Protein AF-A0A4U5MX97-F1 (afdb_monomer_lite)

Structure (mmCIF, N/CA/C/O backbone):
data_AF-A0A4U5MX97-F1
#
_entry.id   AF-A0A4U5MX97-F1
#
loop_
_atom_site.group_PDB
_atom_site.id
_atom_site.type_symbol
_atom_site.label_atom_id
_atom_site.label_alt_id
_atom_site.label_comp_id
_atom_site.label_asym_id
_atom_site.label_entity_id
_atom_site.label_seq_id
_atom_site.pdbx_PDB_ins_code
_atom_site.Cartn_x
_atom_site.Cartn_y
_atom_site.Cartn_z
_atom_site.occupancy
_atom_site.B_iso_or_equiv
_atom_site.auth_seq_id
_atom_site.auth_comp_id
_atom_site.auth_asym_id
_atom_site.auth_atom_id
_atom_site.pdbx_PDB_model_num
ATOM 1 N N . MET A 1 1 ? 6.439 -16.375 -9.112 1.00 51.19 1 MET A N 1
ATOM 2 C CA . MET A 1 1 ? 5.891 -16.907 -7.841 1.00 51.19 1 MET A CA 1
ATOM 3 C C . MET A 1 1 ? 4.820 -15.987 -7.253 1.00 51.19 1 MET A C 1
ATOM 5 O O . MET A 1 1 ? 3.692 -16.436 -7.124 1.00 51.19 1 MET A O 1
ATOM 9 N N . PHE A 1 2 ? 5.124 -14.702 -7.018 1.00 63.31 2 PHE A N 1
ATOM 10 C CA . PHE A 1 2 ? 4.193 -13.697 -6.472 1.00 63.31 2 PHE A CA 1
ATOM 11 C C . PHE A 1 2 ? 2.862 -13.583 -7.245 1.00 63.31 2 PHE A C 1
ATOM 13 O O . PHE A 1 2 ? 1.809 -13.877 -6.693 1.00 63.31 2 PHE A O 1
ATOM 20 N N . LYS A 1 3 ? 2.899 -13.283 -8.556 1.00 64.44 3 LYS A N 1
ATOM 21 C CA . LYS A 1 3 ? 1.683 -13.185 -9.397 1.00 64.44 3 LYS A CA 1
ATOM 22 C C . LYS A 1 3 ? 0.818 -14.452 -9.355 1.00 64.44 3 LYS A C 1
ATOM 24 O O . LYS A 1 3 ? -0.395 -14.350 -9.316 1.00 64.44 3 LYS A O 1
ATOM 29 N N . LYS A 1 4 ? 1.436 -15.638 -9.327 1.00 65.81 4 LYS A N 1
ATOM 30 C CA . LYS A 1 4 ? 0.705 -16.910 -9.262 1.00 65.81 4 LYS A CA 1
ATOM 31 C C . LYS A 1 4 ? -0.002 -17.033 -7.910 1.00 65.81 4 LYS A C 1
ATOM 33 O O . LYS A 1 4 ? -1.212 -17.117 -7.892 1.00 65.81 4 LYS A O 1
ATOM 38 N N . TYR A 1 5 ? 0.713 -16.899 -6.794 1.00 68.50 5 TYR A N 1
ATOM 39 C CA . TYR A 1 5 ? 0.134 -17.048 -5.452 1.00 68.50 5 TYR A CA 1
ATOM 40 C C . TYR A 1 5 ? -1.050 -16.106 -5.166 1.00 68.50 5 TYR A C 1
ATOM 42 O O . TYR A 1 5 ? -2.046 -16.534 -4.594 1.00 68.50 5 TYR A O 1
ATOM 50 N N . PHE A 1 6 ? -0.969 -14.840 -5.590 1.00 69.75 6 PHE A N 1
ATOM 51 C CA . PHE A 1 6 ? -2.033 -13.860 -5.333 1.00 69.75 6 PHE A CA 1
ATOM 52 C C . PHE A 1 6 ? -3.200 -13.918 -6.324 1.00 69.75 6 PHE A C 1
ATOM 54 O O . PHE A 1 6 ? -4.293 -13.486 -5.972 1.00 69.75 6 PHE A O 1
ATOM 61 N N . LEU A 1 7 ? -2.986 -14.433 -7.541 1.00 72.19 7 LEU A N 1
ATOM 62 C CA . LEU A 1 7 ? -4.008 -14.458 -8.596 1.00 72.19 7 LEU A CA 1
ATOM 63 C C . LEU A 1 7 ? -4.600 -15.858 -8.850 1.00 72.19 7 LEU A C 1
ATOM 65 O O . LEU A 1 7 ? -5.542 -15.969 -9.624 1.00 72.19 7 LEU A O 1
ATOM 69 N N . SER A 1 8 ? -4.065 -16.938 -8.260 1.00 59.78 8 SER A N 1
ATOM 70 C CA . SER A 1 8 ? -4.353 -18.315 -8.708 1.00 59.78 8 SER A CA 1
ATOM 71 C C . SER A 1 8 ? -5.269 -19.158 -7.810 1.00 59.78 8 SER A C 1
ATOM 73 O O . SER A 1 8 ? -5.048 -20.365 -7.715 1.00 59.78 8 SER A O 1
ATOM 75 N N . GLY A 1 9 ? -6.285 -18.599 -7.151 1.00 66.00 9 GLY A N 1
ATOM 76 C CA . GLY A 1 9 ? -7.176 -19.434 -6.335 1.00 66.00 9 GLY A CA 1
ATOM 77 C C . GLY A 1 9 ? -8.500 -18.794 -5.940 1.00 66.00 9 GLY A C 1
ATOM 78 O O . GLY A 1 9 ? -8.622 -17.571 -5.885 1.00 66.00 9 GLY A O 1
ATOM 79 N N . GLU A 1 10 ? -9.489 -19.640 -5.639 1.00 68.94 10 GLU A N 1
ATOM 80 C CA . GLU A 1 10 ? -10.776 -19.210 -5.075 1.00 68.94 10 GLU A CA 1
ATOM 81 C C . GLU A 1 10 ? -10.639 -18.712 -3.622 1.00 68.94 10 GLU A C 1
ATOM 83 O O . GLU A 1 10 ? -11.407 -17.852 -3.198 1.00 68.94 10 GLU A O 1
ATOM 88 N N . GLU A 1 11 ? -9.606 -19.166 -2.902 1.00 73.19 11 GLU A N 1
ATOM 89 C CA . GLU A 1 11 ? -9.321 -18.838 -1.494 1.00 73.19 11 GLU A CA 1
ATOM 90 C C . GLU A 1 11 ? -7.998 -18.065 -1.316 1.00 73.19 11 GLU A C 1
ATOM 92 O O . GLU A 1 11 ? -7.214 -18.314 -0.400 1.00 73.19 11 GLU A O 1
ATOM 97 N N . GLY A 1 12 ? -7.696 -17.133 -2.224 1.00 81.75 12 GLY A N 1
ATOM 98 C CA . GLY A 1 12 ? -6.512 -16.278 -2.094 1.00 81.75 12 GLY A CA 1
ATOM 99 C C . GLY A 1 12 ? -6.519 -15.429 -0.806 1.00 81.75 12 GLY A C 1
ATOM 100 O O . GLY A 1 12 ? -7.572 -15.204 -0.210 1.00 81.75 12 GLY A O 1
ATOM 101 N N . PRO A 1 13 ? -5.371 -14.859 -0.391 1.00 85.75 13 PRO A N 1
ATOM 102 C CA . PRO A 1 13 ? -5.271 -14.024 0.819 1.00 85.75 13 PRO A CA 1
ATOM 103 C C . PRO A 1 13 ? -6.105 -12.730 0.762 1.00 85.75 13 PRO A C 1
ATOM 105 O O . PRO A 1 13 ? -6.301 -12.071 1.782 1.00 85.75 13 PRO A O 1
ATOM 108 N N . LEU A 1 14 ? -6.571 -12.357 -0.434 1.00 88.44 14 LEU A N 1
ATOM 109 C CA . LEU A 1 14 ? -7.503 -11.256 -0.680 1.00 88.44 14 LEU A CA 1
ATOM 110 C C . LEU A 1 14 ? -8.862 -11.750 -1.207 1.00 88.44 14 LEU A C 1
ATOM 112 O O . LEU A 1 14 ? -9.625 -10.951 -1.730 1.00 88.44 14 LEU A O 1
ATOM 116 N N . GLY A 1 15 ? -9.143 -13.052 -1.129 1.00 89.00 15 GLY A N 1
ATOM 117 C CA . GLY A 1 15 ? -10.255 -13.702 -1.818 1.00 89.00 15 GLY A CA 1
ATOM 118 C C . GLY A 1 15 ? -9.973 -13.979 -3.299 1.00 89.00 15 GLY A C 1
ATOM 119 O O . GLY A 1 15 ? -8.852 -13.818 -3.791 1.00 89.00 15 GLY A O 1
ATOM 120 N N . ARG A 1 16 ? -11.012 -14.418 -4.019 1.00 90.62 16 ARG A N 1
ATOM 121 C CA . ARG A 1 16 ? -10.944 -14.716 -5.456 1.00 90.62 16 ARG A CA 1
ATOM 122 C C . ARG A 1 16 ? -10.809 -13.430 -6.270 1.00 90.62 16 ARG A C 1
ATOM 124 O O . ARG A 1 16 ? -11.741 -12.627 -6.318 1.00 90.62 16 ARG A O 1
ATOM 131 N N . VAL A 1 17 ? -9.681 -13.264 -6.953 1.00 90.75 17 VAL A N 1
ATOM 132 C CA . VAL A 1 17 ? -9.455 -12.157 -7.892 1.00 90.75 17 VAL A CA 1
ATOM 133 C C . VAL A 1 17 ? -10.185 -12.456 -9.205 1.00 90.75 17 VAL A C 1
ATOM 135 O O . VAL A 1 17 ? -9.950 -13.488 -9.824 1.00 90.75 17 VAL A O 1
ATOM 138 N N . VAL A 1 18 ? -11.099 -11.571 -9.603 1.00 90.12 18 VAL A N 1
ATOM 139 C CA . VAL A 1 18 ? -11.899 -11.676 -10.835 1.00 90.12 18 VAL A CA 1
ATOM 140 C C . VAL A 1 18 ? -11.220 -10.962 -11.995 1.00 90.12 18 VAL A C 1
ATOM 142 O O . VAL A 1 18 ? -11.184 -11.512 -13.087 1.00 90.12 18 VAL A O 1
ATOM 145 N N . HIS A 1 19 ? -10.683 -9.767 -11.735 1.00 88.62 19 HIS A N 1
ATOM 146 C CA . HIS A 1 19 ? -9.905 -8.988 -12.695 1.00 88.62 19 HIS A CA 1
ATOM 147 C C . HIS A 1 19 ? -8.655 -8.415 -12.041 1.00 88.62 19 HIS A C 1
ATOM 149 O O . HIS A 1 19 ? -8.635 -8.173 -10.826 1.00 88.62 19 HIS A O 1
ATOM 155 N N . HIS A 1 20 ? -7.621 -8.148 -12.835 1.00 89.69 20 HIS A N 1
ATOM 156 C CA . HIS A 1 20 ? -6.397 -7.527 -12.349 1.00 89.69 20 HIS A CA 1
ATOM 157 C C . HIS A 1 20 ? -5.743 -6.610 -13.376 1.00 89.69 20 HIS A C 1
ATOM 159 O O . HIS A 1 20 ? -5.750 -6.833 -14.580 1.00 89.69 20 HIS A O 1
ATOM 165 N N . PHE A 1 21 ? -5.063 -5.601 -12.854 1.00 90.50 21 PHE A N 1
ATOM 166 C CA . PHE A 1 21 ? -4.032 -4.856 -13.550 1.00 90.50 21 PHE A CA 1
ATOM 167 C C . PHE A 1 21 ? -2.786 -4.866 -12.675 1.00 90.50 21 PHE A C 1
ATOM 169 O O . PHE A 1 21 ? -2.850 -4.523 -11.497 1.00 90.50 21 PHE A O 1
ATOM 176 N N . VAL A 1 22 ? -1.651 -5.265 -13.238 1.00 89.88 22 VAL A N 1
ATOM 177 C CA . VAL A 1 22 ? -0.355 -5.314 -12.564 1.00 89.88 22 VAL A CA 1
ATOM 178 C C . VAL A 1 22 ? 0.688 -4.661 -13.453 1.00 89.88 22 VAL A C 1
ATOM 180 O O . VAL A 1 22 ? 0.900 -5.080 -14.591 1.00 89.88 22 VAL A O 1
ATOM 183 N N . ARG A 1 23 ? 1.402 -3.689 -12.894 1.00 89.00 23 ARG A N 1
ATOM 184 C CA . ARG A 1 23 ? 2.571 -3.059 -13.496 1.00 89.00 23 ARG A CA 1
ATOM 185 C C . ARG A 1 23 ? 3.752 -3.181 -12.545 1.00 89.00 23 ARG A C 1
ATOM 187 O O . ARG A 1 23 ? 3.676 -2.767 -11.389 1.00 89.00 23 ARG A O 1
ATOM 194 N N . ILE A 1 24 ? 4.843 -3.742 -13.040 1.00 87.75 24 ILE A N 1
ATOM 195 C CA . ILE A 1 24 ? 6.121 -3.815 -12.342 1.00 87.75 24 ILE A CA 1
ATOM 196 C C . ILE A 1 24 ? 6.907 -2.552 -12.694 1.00 87.75 24 ILE A C 1
ATOM 198 O O . ILE A 1 24 ? 7.097 -2.231 -13.863 1.00 87.75 24 ILE A O 1
ATOM 202 N N . GLU A 1 25 ? 7.330 -1.812 -11.675 1.00 86.12 25 GLU A N 1
ATOM 203 C CA . GLU A 1 25 ? 8.184 -0.634 -11.813 1.00 86.12 25 GLU A CA 1
ATOM 204 C C . GLU A 1 25 ? 9.494 -0.844 -11.066 1.00 86.12 25 GLU A C 1
ATOM 206 O O . GLU A 1 25 ? 9.497 -1.204 -9.888 1.00 86.12 25 GLU A O 1
ATOM 211 N N . TYR A 1 26 ? 10.607 -0.502 -11.703 1.00 81.62 26 TYR A N 1
ATOM 212 C CA . TYR A 1 26 ? 11.865 -0.292 -11.002 1.00 81.62 26 TYR A CA 1
ATOM 213 C C . TYR A 1 26 ? 12.008 1.189 -10.704 1.00 81.62 26 TYR A C 1
ATOM 215 O O . TYR A 1 26 ? 12.219 2.013 -11.591 1.00 81.62 26 TYR A O 1
ATOM 223 N N . GLN A 1 27 ? 11.854 1.552 -9.433 1.00 67.31 27 GLN A N 1
ATOM 224 C CA . GLN A 1 27 ? 12.102 2.932 -9.034 1.00 67.31 27 GLN A CA 1
ATOM 225 C C . GLN A 1 27 ? 13.597 3.248 -9.129 1.00 67.31 27 GLN A C 1
ATOM 227 O O . GLN A 1 27 ? 14.444 2.358 -9.089 1.00 67.31 27 GLN A O 1
ATOM 232 N N . LYS A 1 28 ? 13.941 4.542 -9.116 1.00 58.81 28 LYS A N 1
ATOM 233 C CA . LYS A 1 28 ? 15.329 5.044 -9.122 1.00 58.81 28 LYS A CA 1
ATOM 234 C C . LYS A 1 28 ? 16.251 4.400 -8.069 1.00 58.81 28 LYS A C 1
ATOM 236 O O . LYS A 1 28 ? 17.463 4.403 -8.232 1.00 58.81 28 LYS A O 1
ATOM 241 N N . ARG A 1 29 ? 15.718 3.828 -6.983 1.00 57.66 29 ARG A N 1
ATOM 242 C CA . ARG A 1 29 ? 16.506 3.120 -5.949 1.00 57.66 29 ARG A CA 1
ATOM 243 C C . ARG A 1 29 ? 16.833 1.664 -6.305 1.00 57.66 29 ARG A C 1
ATOM 245 O O . ARG A 1 29 ? 17.565 1.011 -5.574 1.00 57.66 29 ARG A O 1
ATOM 252 N N . GLY A 1 30 ? 16.346 1.176 -7.443 1.00 66.69 30 GLY A N 1
ATOM 253 C CA . GLY A 1 30 ? 16.573 -0.166 -7.966 1.00 66.69 30 GLY A CA 1
ATOM 254 C C . GLY A 1 30 ? 15.596 -1.216 -7.450 1.00 66.69 30 GLY A C 1
ATOM 255 O O . GLY A 1 30 ? 15.548 -2.280 -8.044 1.00 66.69 30 GLY A O 1
ATOM 256 N N . THR A 1 31 ? 14.813 -0.945 -6.400 1.00 79.12 31 THR A N 1
ATOM 257 C CA . THR A 1 31 ? 13.847 -1.904 -5.849 1.00 79.12 31 THR A CA 1
ATOM 258 C C . THR A 1 31 ? 12.613 -2.059 -6.733 1.00 79.12 31 THR A C 1
ATOM 260 O O . THR A 1 31 ? 12.081 -1.084 -7.278 1.00 79.12 31 THR A O 1
ATOM 263 N N . GLN A 1 32 ? 12.158 -3.304 -6.855 1.00 85.81 32 GLN A N 1
ATOM 264 C CA . GLN A 1 32 ? 10.970 -3.668 -7.614 1.00 85.81 32 GLN A CA 1
ATOM 265 C C . GLN A 1 32 ? 9.707 -3.222 -6.867 1.00 85.81 32 GLN A C 1
ATOM 267 O O . GLN A 1 32 ? 9.561 -3.470 -5.671 1.00 85.81 32 GLN A O 1
ATOM 272 N N . HIS A 1 33 ? 8.799 -2.559 -7.575 1.00 87.44 33 HIS A N 1
ATOM 273 C CA . HIS A 1 33 ? 7.502 -2.129 -7.072 1.00 87.44 33 HIS A CA 1
ATOM 274 C C . HIS A 1 33 ? 6.400 -2.775 -7.899 1.00 87.44 33 HIS A C 1
ATOM 276 O O . HIS A 1 33 ? 6.409 -2.704 -9.126 1.00 87.44 33 HIS A O 1
ATOM 282 N N . PHE A 1 34 ? 5.430 -3.371 -7.213 1.00 88.94 34 PHE A N 1
ATOM 283 C CA . PHE A 1 34 ? 4.225 -3.908 -7.827 1.00 88.94 34 PHE A CA 1
ATOM 284 C C . PHE A 1 34 ? 3.101 -2.892 -7.655 1.00 88.94 34 PHE A C 1
ATOM 286 O O . PHE A 1 34 ? 2.617 -2.666 -6.547 1.00 88.94 34 PHE A O 1
ATOM 293 N N . HIS A 1 35 ? 2.694 -2.273 -8.756 1.00 90.56 35 HIS A N 1
ATOM 294 C CA . HIS A 1 35 ? 1.492 -1.453 -8.819 1.00 90.56 35 HIS A CA 1
ATOM 295 C C . HIS A 1 35 ? 0.347 -2.341 -9.277 1.00 90.56 35 HIS A C 1
ATOM 297 O O . HIS A 1 35 ? 0.396 -2.877 -10.383 1.00 90.56 35 HIS A O 1
ATOM 303 N N . MET A 1 36 ? -0.641 -2.547 -8.408 1.00 90.94 36 MET A N 1
ATOM 304 C CA . MET A 1 36 ? -1.726 -3.492 -8.643 1.00 90.94 36 MET A CA 1
ATOM 305 C C . MET A 1 36 ? -3.080 -2.835 -8.410 1.00 90.94 36 MET A C 1
ATOM 307 O O . MET A 1 36 ? -3.257 -2.111 -7.433 1.00 90.94 36 MET A O 1
ATOM 311 N N . LEU A 1 37 ? -4.031 -3.146 -9.283 1.00 91.62 37 LEU A N 1
ATOM 312 C CA . LEU A 1 37 ? -5.451 -2.898 -9.085 1.00 91.62 37 LEU A CA 1
ATOM 313 C C . LEU A 1 37 ? -6.178 -4.232 -9.254 1.00 91.62 37 LEU A C 1
ATOM 315 O O . LEU A 1 37 ? -6.007 -4.896 -10.275 1.00 91.62 37 LEU A O 1
ATOM 319 N N . LEU A 1 38 ? -6.922 -4.650 -8.231 1.00 90.75 38 LEU A N 1
ATOM 320 C CA . LEU A 1 38 ? -7.525 -5.980 -8.145 1.00 90.75 38 LEU A CA 1
ATOM 321 C C . LEU A 1 38 ? -9.033 -5.850 -7.931 1.00 90.75 38 LEU A C 1
ATOM 323 O O . LEU A 1 38 ? -9.471 -5.123 -7.040 1.00 90.75 38 LEU A O 1
ATOM 327 N N . TRP A 1 39 ? -9.813 -6.595 -8.708 1.00 91.06 39 TRP A N 1
ATOM 328 C CA . TRP A 1 39 ? -11.250 -6.747 -8.502 1.00 91.06 39 TRP A CA 1
ATOM 329 C C . TRP A 1 39 ? -11.494 -8.060 -7.780 1.00 91.06 39 TRP A C 1
ATOM 331 O O . TRP A 1 39 ? -11.217 -9.128 -8.320 1.00 91.06 39 TRP A O 1
ATOM 341 N N . ILE A 1 40 ? -12.002 -7.980 -6.557 1.00 91.69 40 ILE A N 1
ATOM 342 C CA . ILE A 1 40 ? -12.231 -9.144 -5.704 1.00 91.69 40 ILE A CA 1
ATOM 343 C C . ILE A 1 40 ? -13.693 -9.584 -5.807 1.00 91.69 40 ILE A C 1
ATOM 345 O O . ILE A 1 40 ? -14.610 -8.762 -5.767 1.00 91.69 40 ILE A O 1
ATOM 349 N N . ALA A 1 41 ? -13.924 -10.889 -5.928 1.00 90.88 41 ALA A N 1
ATOM 350 C CA . ALA A 1 41 ? -15.264 -11.457 -5.924 1.00 90.88 41 ALA A CA 1
ATOM 351 C C . ALA A 1 41 ? -15.974 -11.151 -4.596 1.00 90.88 41 ALA A C 1
ATOM 353 O O . ALA A 1 41 ? -15.422 -11.370 -3.522 1.00 90.88 41 ALA A O 1
ATOM 354 N N . GLY A 1 42 ? -17.215 -10.665 -4.670 1.00 90.00 42 GLY A N 1
ATOM 355 C CA . GLY A 1 42 ? -17.979 -10.282 -3.480 1.00 90.00 42 GLY A CA 1
ATOM 356 C C . GLY A 1 42 ? -17.581 -8.930 -2.879 1.00 90.00 42 GLY A C 1
ATOM 357 O O . GLY A 1 42 ? -18.105 -8.574 -1.827 1.00 90.00 42 GLY A O 1
ATOM 358 N N . ALA A 1 43 ? -16.699 -8.163 -3.534 1.00 92.19 43 ALA A N 1
ATOM 359 C CA . ALA A 1 43 ? -16.484 -6.768 -3.172 1.00 92.19 43 ALA A CA 1
ATOM 360 C C . ALA A 1 43 ? -17.795 -5.968 -3.331 1.00 92.19 43 ALA A C 1
ATOM 362 O O . ALA A 1 43 ? -18.473 -6.117 -4.357 1.00 92.19 43 ALA A O 1
ATOM 363 N N . PRO A 1 44 ? -18.160 -5.120 -2.352 1.00 93.19 44 PRO A N 1
ATOM 364 C CA . PRO A 1 44 ? -19.363 -4.303 -2.426 1.00 93.19 44 PRO A CA 1
ATOM 365 C C . PRO A 1 44 ? -19.363 -3.394 -3.653 1.00 93.19 44 PRO A C 1
ATOM 367 O O . PRO A 1 44 ? -18.326 -2.878 -4.079 1.00 93.19 44 PRO A O 1
ATOM 370 N N . LYS A 1 45 ? -20.550 -3.161 -4.216 1.00 88.56 45 LYS A N 1
ATOM 371 C CA . LYS A 1 45 ? -20.708 -2.238 -5.344 1.00 88.56 45 LYS A CA 1
ATOM 372 C C . LYS A 1 45 ? -20.416 -0.795 -4.924 1.00 88.56 45 LYS A C 1
ATOM 374 O O . LYS A 1 45 ? -20.443 -0.433 -3.746 1.00 88.56 45 LYS A O 1
ATOM 379 N N . GLN A 1 46 ? -20.168 0.062 -5.909 1.00 84.56 46 GLN A N 1
ATOM 380 C CA . GLN A 1 46 ? -19.864 1.473 -5.671 1.00 84.56 46 GLN A CA 1
ATOM 381 C C . GLN A 1 46 ? -21.001 2.214 -4.946 1.00 84.56 46 GLN A C 1
ATOM 383 O O . GLN A 1 46 ? -20.735 3.079 -4.117 1.00 84.56 46 GLN A O 1
ATOM 388 N N . ASP A 1 47 ? -22.254 1.867 -5.213 1.00 87.50 47 ASP A N 1
ATOM 389 C CA . ASP A 1 47 ? -23.453 2.432 -4.586 1.00 87.50 47 ASP A CA 1
ATOM 390 C C . ASP A 1 47 ? -23.824 1.762 -3.253 1.00 87.50 47 ASP A C 1
ATOM 392 O O . ASP A 1 47 ? -24.744 2.218 -2.575 1.00 87.50 47 ASP A O 1
ATOM 396 N N . ALA A 1 48 ? -23.093 0.719 -2.840 1.00 91.12 48 ALA A N 1
ATOM 397 C CA . ALA A 1 48 ? -23.362 0.027 -1.589 1.00 91.12 48 ALA A CA 1
ATOM 398 C C . ALA A 1 48 ? -23.177 0.961 -0.372 1.00 91.12 48 ALA A C 1
ATOM 400 O O . ALA A 1 48 ? -22.274 1.818 -0.373 1.00 91.12 48 ALA A O 1
ATOM 401 N N . PRO A 1 49 ? -23.986 0.779 0.690 1.00 93.81 49 PRO A N 1
ATOM 402 C CA . PRO A 1 49 ? -23.838 1.516 1.938 1.00 93.81 49 PRO A CA 1
ATOM 403 C C . PRO A 1 49 ? -22.434 1.377 2.531 1.00 93.81 49 PRO A C 1
ATOM 405 O O . PRO A 1 49 ? -21.764 0.352 2.374 1.00 93.81 49 PRO A O 1
ATOM 408 N N . PHE A 1 50 ? -21.993 2.398 3.271 1.00 92.56 50 PHE A N 1
ATOM 409 C CA . PHE A 1 50 ? -20.667 2.379 3.891 1.00 92.56 50 PHE A CA 1
ATOM 410 C C . PHE A 1 50 ? -20.479 1.197 4.847 1.00 92.56 50 PHE A C 1
ATOM 412 O O . PHE A 1 50 ? -19.391 0.643 4.876 1.00 92.56 50 PHE A O 1
ATOM 419 N N . GLU A 1 51 ? -21.516 0.755 5.561 1.00 94.62 51 GLU A N 1
ATOM 420 C CA . GLU A 1 51 ? -21.392 -0.363 6.508 1.00 94.62 51 GLU A CA 1
ATOM 421 C C . GLU A 1 51 ? -21.023 -1.689 5.819 1.00 94.62 51 GLU A C 1
ATOM 423 O O . GLU A 1 51 ? -20.227 -2.474 6.334 1.00 94.62 51 GLU A O 1
ATOM 428 N N . GLU A 1 52 ? -21.529 -1.918 4.604 1.00 95.19 52 GLU A N 1
ATOM 429 C CA . GLU A 1 52 ? -21.171 -3.090 3.801 1.00 95.19 52 GLU A CA 1
ATOM 430 C C . GLU A 1 52 ? -19.714 -3.002 3.322 1.00 95.19 52 GLU A C 1
ATOM 432 O O . GLU A 1 52 ? -18.942 -3.955 3.456 1.00 95.19 52 GLU A O 1
ATOM 437 N N . LYS A 1 53 ? -19.307 -1.819 2.841 1.00 94.62 53 LYS A N 1
ATOM 438 C CA . LYS A 1 53 ? -17.916 -1.526 2.454 1.00 94.62 53 LYS A CA 1
ATOM 439 C C . LYS A 1 53 ? -16.962 -1.666 3.633 1.00 94.62 53 LYS A C 1
ATOM 441 O O . LYS A 1 53 ? -15.907 -2.267 3.484 1.00 94.62 53 LYS A O 1
ATOM 446 N N . LYS A 1 54 ? -17.343 -1.162 4.805 1.00 95.56 54 LYS A N 1
ATOM 447 C CA . LYS A 1 54 ? -16.587 -1.248 6.055 1.00 95.56 54 LYS A CA 1
ATOM 448 C C . LYS A 1 54 ? -16.341 -2.700 6.436 1.00 95.56 54 LYS A C 1
ATOM 450 O O . LYS A 1 54 ? -15.192 -3.072 6.643 1.00 95.56 54 LYS A O 1
ATOM 455 N N . LYS A 1 55 ? -17.379 -3.542 6.424 1.00 95.94 55 LYS A N 1
ATOM 456 C CA . LYS A 1 55 ? -17.234 -4.980 6.688 1.00 95.94 55 LYS A CA 1
ATOM 457 C C . LYS A 1 55 ? -16.246 -5.642 5.725 1.00 95.94 55 LYS A C 1
ATOM 459 O O . LYS A 1 55 ? -15.430 -6.456 6.149 1.00 95.94 55 LYS A O 1
ATOM 464 N N . PHE A 1 56 ? -16.299 -5.284 4.441 1.00 95.44 56 PHE A N 1
ATOM 465 C CA . PHE A 1 56 ? -15.348 -5.789 3.454 1.00 95.44 56 PHE A CA 1
ATOM 466 C C . PHE A 1 56 ? -13.919 -5.288 3.717 1.00 95.44 56 PHE A C 1
ATOM 468 O O . PHE A 1 56 ? -12.980 -6.080 3.687 1.00 95.44 56 PHE A O 1
ATOM 475 N N . ILE A 1 57 ? -13.747 -3.998 4.018 1.00 95.69 57 ILE A N 1
ATOM 476 C CA . ILE A 1 57 ? -12.456 -3.384 4.350 1.00 95.69 57 ILE A CA 1
ATOM 477 C C . ILE A 1 57 ? -11.831 -4.063 5.574 1.00 95.69 57 ILE A C 1
ATOM 479 O O . ILE A 1 57 ? -10.687 -4.504 5.495 1.00 95.69 57 ILE A O 1
ATOM 483 N N . ASP A 1 58 ? -12.585 -4.196 6.665 1.00 96.06 58 ASP A N 1
ATOM 484 C CA . ASP A 1 58 ? -12.109 -4.757 7.934 1.00 96.06 58 ASP A CA 1
ATOM 485 C C . ASP A 1 58 ? -11.772 -6.256 7.821 1.00 96.06 58 ASP A C 1
ATOM 487 O O . ASP A 1 58 ? -10.914 -6.756 8.547 1.00 96.06 58 ASP A O 1
ATOM 491 N N . ALA A 1 59 ? -12.398 -6.974 6.881 1.00 94.50 59 ALA A N 1
ATOM 492 C CA . ALA A 1 59 ? -12.068 -8.369 6.586 1.00 94.50 59 ALA A CA 1
ATOM 493 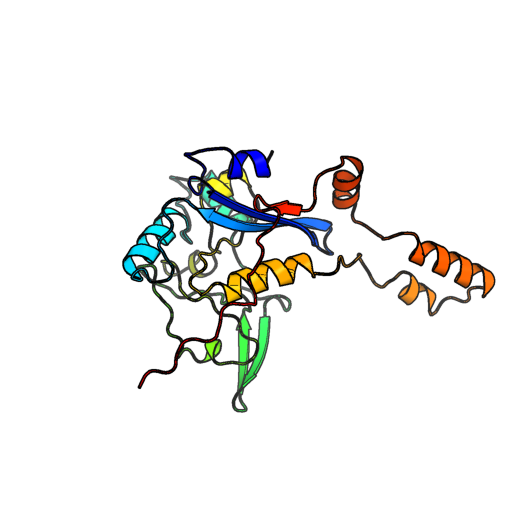C C . ALA A 1 59 ? -10.738 -8.531 5.825 1.00 94.50 59 ALA A C 1
ATOM 495 O O . ALA A 1 59 ? -10.087 -9.567 5.945 1.00 94.50 59 ALA A O 1
ATOM 496 N N . HIS A 1 60 ? -10.326 -7.528 5.043 1.00 94.38 60 HIS A N 1
ATOM 497 C CA . HIS A 1 60 ? -9.172 -7.635 4.142 1.00 94.38 60 HIS A CA 1
ATOM 498 C C . HIS A 1 60 ? -7.977 -6.788 4.565 1.00 94.38 60 HIS A C 1
ATOM 500 O O . HIS A 1 60 ? -6.869 -7.029 4.088 1.00 94.38 60 HIS A O 1
ATOM 506 N N . MET A 1 61 ? -8.162 -5.777 5.407 1.00 95.38 61 MET A N 1
ATOM 507 C CA . MET A 1 61 ? -7.107 -4.831 5.742 1.00 95.38 61 MET A CA 1
ATOM 508 C C . MET A 1 61 ? -7.182 -4.410 7.200 1.00 95.38 61 MET A C 1
ATOM 510 O O . MET A 1 61 ? -8.245 -4.311 7.802 1.00 95.38 61 MET A O 1
ATOM 514 N N . THR A 1 62 ? -6.025 -4.096 7.764 1.00 96.19 62 THR A N 1
ATOM 515 C CA . THR A 1 62 ? -5.912 -3.587 9.123 1.00 96.19 62 THR A CA 1
ATOM 516 C C . THR A 1 62 ? -4.738 -2.621 9.231 1.00 96.19 62 THR A C 1
ATOM 518 O O . THR A 1 62 ? -3.871 -2.553 8.361 1.00 96.19 62 THR A O 1
ATOM 521 N N . ALA A 1 63 ? -4.717 -1.865 10.321 1.00 96.38 63 ALA A N 1
ATOM 522 C CA . ALA A 1 63 ? -3.562 -1.092 10.761 1.00 96.38 63 ALA A CA 1
ATOM 523 C C . ALA A 1 63 ? -3.167 -1.444 12.205 1.00 96.38 63 ALA A C 1
ATOM 525 O O . ALA A 1 63 ? -2.434 -0.692 12.849 1.00 96.38 63 ALA A O 1
ATOM 526 N N . ARG A 1 64 ? -3.665 -2.576 12.730 1.00 95.75 64 ARG A N 1
ATOM 527 C CA . ARG A 1 64 ? -3.346 -3.026 14.087 1.00 95.75 64 ARG A CA 1
ATOM 528 C C . ARG A 1 64 ? -1.863 -3.356 14.205 1.00 95.75 64 ARG A C 1
ATOM 530 O O . ARG A 1 64 ? -1.281 -3.954 13.298 1.00 95.75 64 ARG A O 1
ATOM 537 N N . LEU A 1 65 ? -1.288 -3.050 15.357 1.00 96.44 65 LEU A N 1
ATOM 538 C CA . LEU A 1 65 ? -0.013 -3.600 15.780 1.00 96.44 65 LEU A CA 1
ATOM 539 C C . LEU A 1 65 ? -0.307 -4.943 16.476 1.00 96.44 65 LEU A C 1
ATOM 541 O O . LEU A 1 65 ? -1.064 -4.955 17.456 1.00 96.44 65 LEU A O 1
ATOM 545 N N . PRO A 1 66 ? 0.199 -6.078 15.957 1.00 96.94 66 PRO A N 1
ATOM 546 C CA . PRO A 1 66 ? -0.012 -7.386 16.574 1.00 96.94 66 PRO A CA 1
ATOM 547 C C . PRO A 1 66 ? 0.593 -7.469 17.978 1.00 96.94 66 PRO A C 1
ATOM 549 O O . PRO A 1 66 ? 1.447 -6.666 18.346 1.00 96.94 66 PRO A O 1
ATOM 552 N N . ASN A 1 67 ? 0.158 -8.440 18.780 1.00 95.62 67 ASN A N 1
ATOM 553 C CA . ASN A 1 67 ? 0.798 -8.693 20.067 1.00 95.62 67 ASN A CA 1
ATOM 554 C C . ASN A 1 67 ? 2.090 -9.495 19.834 1.00 95.62 67 ASN A C 1
ATOM 556 O O . ASN A 1 67 ? 2.003 -10.585 19.268 1.00 95.62 67 ASN A O 1
ATOM 560 N N . PRO A 1 68 ? 3.265 -9.032 20.298 1.00 96.50 68 PRO A N 1
ATOM 561 C CA . PRO A 1 68 ? 4.523 -9.758 20.117 1.00 96.50 68 PRO A CA 1
ATOM 562 C C . PRO A 1 68 ? 4.549 -11.146 20.778 1.00 96.50 68 PRO A C 1
ATOM 564 O O . PRO A 1 68 ? 5.383 -11.967 20.416 1.00 96.50 68 PRO A O 1
ATOM 567 N N . LYS A 1 69 ? 3.666 -11.425 21.748 1.00 97.06 69 LYS A N 1
ATOM 568 C CA . LYS A 1 69 ? 3.563 -12.752 22.380 1.00 97.06 69 LYS A CA 1
ATOM 569 C C . LYS A 1 69 ? 2.725 -13.737 21.568 1.00 97.06 69 LYS A C 1
ATOM 571 O O . LYS A 1 69 ? 3.071 -14.911 21.517 1.00 97.06 69 LYS A O 1
ATOM 576 N N . ASP A 1 70 ? 1.644 -13.256 20.960 1.00 97.31 70 ASP A N 1
ATOM 577 C CA . ASP A 1 70 ? 0.666 -14.109 20.276 1.00 97.31 70 ASP A CA 1
ATOM 578 C C . ASP A 1 70 ? 1.013 -14.270 18.786 1.00 97.31 70 ASP A C 1
ATOM 580 O O . ASP A 1 70 ? 0.844 -15.342 18.213 1.00 97.31 70 ASP A O 1
ATOM 584 N N . GLU A 1 71 ? 1.533 -13.209 18.159 1.00 97.56 71 GLU A N 1
ATOM 585 C CA . GLU A 1 71 ? 1.847 -13.139 16.727 1.00 97.56 71 GLU A CA 1
ATOM 586 C C . GLU A 1 71 ? 3.243 -12.522 16.486 1.00 97.56 71 GLU A C 1
ATOM 588 O O . GLU A 1 71 ? 3.350 -11.457 15.866 1.00 97.56 71 GLU A O 1
ATOM 593 N N . PRO A 1 72 ? 4.332 -13.161 16.962 1.00 97.69 72 PRO A N 1
ATOM 594 C CA . PRO A 1 72 ? 5.681 -12.587 16.922 1.00 97.69 72 PRO A CA 1
ATOM 595 C C . PRO A 1 72 ? 6.163 -12.282 15.498 1.00 97.69 72 PRO A C 1
ATOM 597 O O . PRO A 1 72 ? 6.659 -11.191 15.235 1.00 97.69 72 PRO A O 1
ATOM 600 N N . GLU A 1 73 ? 5.955 -13.200 14.547 1.00 97.81 73 GLU A N 1
ATOM 601 C CA . GLU A 1 73 ? 6.409 -13.002 13.163 1.00 97.81 73 GLU A CA 1
ATOM 602 C C . GLU A 1 73 ? 5.687 -11.830 12.484 1.00 97.81 73 GLU A C 1
ATOM 604 O O . GLU A 1 73 ? 6.316 -10.995 11.830 1.00 97.81 73 GLU A O 1
ATOM 609 N N . LEU A 1 74 ? 4.364 -11.728 12.654 1.00 97.69 74 LEU A N 1
ATOM 610 C CA . LEU A 1 74 ? 3.605 -10.621 12.080 1.00 97.69 74 LEU A CA 1
ATOM 611 C C . LEU A 1 74 ? 3.970 -9.296 12.757 1.00 97.69 74 LEU A C 1
ATOM 613 O O . LEU A 1 74 ? 4.083 -8.283 12.069 1.00 97.69 74 LEU A O 1
ATOM 617 N N . TYR A 1 75 ? 4.178 -9.298 14.078 1.00 97.94 75 TYR A N 1
ATOM 618 C CA . TYR A 1 75 ? 4.653 -8.126 14.810 1.00 97.94 75 TYR A CA 1
ATOM 619 C C . TYR A 1 75 ? 5.975 -7.612 14.232 1.00 97.94 75 TYR A C 1
ATOM 621 O O . TYR A 1 75 ? 6.068 -6.436 13.870 1.00 97.94 75 TYR A O 1
ATOM 629 N N . ASP A 1 76 ? 6.956 -8.499 14.056 1.00 97.94 76 ASP A N 1
ATOM 630 C CA . ASP A 1 76 ? 8.256 -8.150 13.488 1.00 97.94 76 ASP A CA 1
ATOM 631 C C . ASP A 1 76 ? 8.116 -7.594 12.067 1.00 97.94 76 ASP A C 1
ATOM 633 O O . ASP A 1 76 ? 8.722 -6.575 11.729 1.00 97.94 76 ASP A O 1
ATOM 637 N N . LEU A 1 77 ? 7.282 -8.206 11.223 1.00 97.94 77 LEU A N 1
ATOM 638 C CA . LEU A 1 77 ? 7.042 -7.706 9.868 1.00 97.94 77 LEU A CA 1
ATOM 639 C C . LEU A 1 77 ? 6.367 -6.330 9.863 1.00 97.94 77 LEU A C 1
ATOM 641 O O . LEU A 1 77 ? 6.746 -5.471 9.066 1.00 97.94 77 LEU A O 1
ATOM 645 N N . VAL A 1 78 ? 5.393 -6.085 10.740 1.00 97.50 78 VAL A N 1
ATOM 646 C CA . VAL A 1 78 ? 4.728 -4.777 10.846 1.00 97.50 78 VAL A CA 1
ATOM 647 C C . VAL A 1 78 ? 5.720 -3.710 11.305 1.00 97.50 78 VAL A C 1
ATOM 649 O O . VAL A 1 78 ? 5.793 -2.638 10.699 1.00 97.50 78 VAL A O 1
ATOM 652 N N . MET A 1 79 ? 6.528 -4.017 12.319 1.00 96.25 79 MET A N 1
ATOM 653 C CA . MET A 1 79 ? 7.511 -3.088 12.876 1.00 96.25 79 MET A CA 1
ATOM 654 C C . MET A 1 79 ? 8.621 -2.738 11.887 1.00 96.25 79 MET A C 1
ATOM 656 O O . MET A 1 79 ? 9.009 -1.572 11.803 1.00 96.25 79 MET A O 1
ATOM 660 N N . ASN A 1 80 ? 9.094 -3.715 11.112 1.00 95.62 80 ASN A N 1
ATOM 661 C CA . ASN A 1 80 ? 10.196 -3.516 10.173 1.00 95.62 80 ASN A CA 1
ATOM 662 C C . ASN A 1 80 ? 9.744 -2.961 8.814 1.00 95.62 80 ASN A C 1
ATOM 664 O O . ASN A 1 80 ? 10.469 -2.177 8.203 1.00 95.62 80 ASN A O 1
ATOM 668 N N . ASN A 1 81 ? 8.549 -3.336 8.341 1.00 95.44 81 ASN A N 1
ATOM 669 C CA . ASN A 1 81 ? 8.148 -3.092 6.952 1.00 95.44 81 ASN A CA 1
ATOM 670 C C . ASN A 1 81 ? 6.930 -2.180 6.786 1.00 95.44 81 ASN A C 1
ATOM 672 O O . ASN A 1 81 ? 6.723 -1.680 5.681 1.00 95.44 81 ASN A O 1
ATOM 676 N N . GLN A 1 82 ? 6.103 -1.966 7.816 1.00 96.19 82 GLN A N 1
ATOM 677 C CA . GLN A 1 82 ? 4.851 -1.194 7.694 1.00 96.19 82 GLN A CA 1
ATOM 678 C C . GLN A 1 82 ? 4.802 0.065 8.547 1.00 96.19 82 GLN A C 1
ATOM 680 O O . GLN A 1 82 ? 3.778 0.747 8.586 1.00 96.19 82 GLN A O 1
ATOM 685 N N . ARG A 1 83 ? 5.892 0.405 9.225 1.00 94.50 83 ARG A N 1
ATOM 686 C CA . ARG A 1 83 ? 5.922 1.538 10.138 1.00 94.50 83 ARG A CA 1
ATOM 687 C C . ARG A 1 83 ? 6.518 2.778 9.487 1.00 94.50 83 ARG A C 1
ATOM 689 O O . ARG A 1 83 ? 7.603 2.757 8.913 1.00 94.50 83 ARG A O 1
ATOM 696 N N . HIS A 1 84 ? 5.822 3.895 9.650 1.00 93.88 84 HIS A N 1
ATOM 697 C CA . HIS A 1 84 ? 6.355 5.222 9.381 1.00 93.88 84 HIS A CA 1
ATOM 698 C C . HIS A 1 84 ? 7.102 5.749 10.613 1.00 93.88 84 HIS A C 1
ATOM 700 O O . HIS A 1 84 ? 6.659 5.585 11.749 1.00 93.88 84 HIS A O 1
ATOM 706 N N . TRP A 1 85 ? 8.241 6.409 10.418 1.00 91.44 85 TRP A N 1
ATOM 707 C CA . TRP A 1 85 ? 8.964 7.020 11.536 1.00 91.44 85 TRP A CA 1
ATOM 708 C C . TRP A 1 85 ? 8.224 8.251 12.064 1.00 91.44 85 TRP A C 1
ATOM 710 O O . TRP A 1 85 ? 7.829 9.126 11.296 1.00 91.44 85 TRP A O 1
ATOM 720 N N . ALA A 1 86 ? 8.102 8.365 13.390 1.00 88.31 86 ALA A N 1
ATOM 721 C CA . ALA A 1 86 ? 7.524 9.551 14.030 1.00 88.31 86 ALA A CA 1
ATOM 722 C C . ALA A 1 86 ? 8.313 10.833 13.703 1.00 88.31 86 ALA A C 1
ATOM 724 O O . ALA A 1 86 ? 7.759 11.929 13.637 1.00 88.31 86 ALA A O 1
ATOM 725 N N . THR A 1 87 ? 9.612 10.693 13.442 1.00 91.06 87 THR A N 1
ATOM 726 C CA . THR A 1 87 ? 10.461 11.757 12.918 1.00 91.06 87 THR A CA 1
ATOM 727 C C . THR A 1 87 ? 10.300 11.863 11.401 1.00 91.06 87 THR A C 1
ATOM 729 O O . THR A 1 87 ? 10.803 11.057 10.618 1.00 91.06 87 THR A O 1
ATOM 732 N N . HIS A 1 88 ? 9.581 12.893 10.959 1.00 89.88 88 HIS A N 1
ATOM 733 C CA . HIS A 1 88 ? 9.346 13.132 9.539 1.00 89.88 88 HIS A CA 1
ATOM 734 C C . HIS A 1 88 ? 10.608 13.625 8.825 1.00 89.88 88 HIS A C 1
ATOM 736 O O . HIS A 1 88 ? 11.167 14.667 9.159 1.00 89.88 88 HIS A O 1
ATOM 742 N N . THR A 1 89 ? 11.012 12.913 7.772 1.00 88.94 89 THR A N 1
ATOM 743 C CA . THR A 1 89 ? 12.067 13.373 6.858 1.00 88.94 89 THR A CA 1
ATOM 744 C C . THR A 1 89 ? 11.515 14.366 5.831 1.00 88.94 89 THR A C 1
ATOM 746 O O . THR A 1 89 ? 10.313 14.379 5.539 1.00 88.94 89 THR A O 1
ATOM 749 N N . ALA A 1 90 ? 12.400 15.136 5.188 1.00 87.31 90 ALA A N 1
ATOM 750 C CA . ALA A 1 90 ? 12.040 16.050 4.096 1.00 87.31 90 ALA A CA 1
ATOM 751 C C . ALA A 1 90 ? 11.300 15.356 2.931 1.00 87.31 90 ALA A C 1
ATOM 753 O O . ALA A 1 90 ? 10.537 15.986 2.202 1.00 87.31 90 ALA A O 1
ATOM 754 N N . THR A 1 91 ? 11.482 14.041 2.763 1.00 85.62 91 THR A N 1
ATOM 755 C CA . THR A 1 91 ? 10.815 13.279 1.697 1.00 85.62 91 THR A CA 1
ATOM 756 C C . THR A 1 91 ? 9.310 13.135 1.925 1.00 85.62 91 THR A C 1
ATOM 758 O O . THR A 1 91 ? 8.536 13.218 0.965 1.00 85.62 91 THR A O 1
ATOM 761 N N . CYS A 1 92 ? 8.893 12.958 3.183 1.00 89.69 92 CYS A N 1
ATOM 762 C CA . CYS A 1 92 ? 7.492 12.780 3.554 1.00 89.69 92 CYS A CA 1
ATOM 763 C C . CYS A 1 92 ? 6.816 14.098 3.939 1.00 89.69 92 CYS A C 1
ATOM 765 O O . CYS A 1 92 ? 5.615 14.236 3.723 1.00 89.69 92 CYS A O 1
ATOM 767 N N . LEU A 1 93 ? 7.562 15.074 4.460 1.00 90.81 93 LEU A N 1
ATOM 768 C CA . LEU A 1 93 ? 6.999 16.357 4.855 1.00 90.81 93 LEU A CA 1
ATOM 769 C C . LEU A 1 93 ? 6.612 17.181 3.616 1.00 90.81 93 LEU A C 1
ATOM 771 O O . LEU A 1 93 ? 7.335 17.240 2.616 1.00 90.81 93 LEU A O 1
ATOM 775 N N . ARG A 1 94 ? 5.444 17.815 3.671 1.00 88.69 94 ARG A N 1
ATOM 776 C CA . ARG A 1 94 ? 4.944 18.737 2.653 1.00 88.69 94 ARG A CA 1
ATOM 777 C C . ARG A 1 94 ? 4.573 20.052 3.303 1.00 88.69 94 ARG A C 1
ATOM 779 O O . ARG A 1 94 ? 4.092 20.083 4.431 1.00 88.69 94 ARG A O 1
ATOM 786 N N . THR A 1 95 ? 4.834 21.126 2.567 1.00 89.75 95 THR A N 1
ATOM 787 C CA . THR A 1 95 ? 4.507 22.490 2.971 1.00 89.75 95 THR A CA 1
ATOM 788 C C . THR A 1 95 ? 3.609 23.089 1.903 1.00 89.75 95 THR A C 1
ATOM 790 O O . THR A 1 95 ? 4.015 23.167 0.747 1.00 89.75 95 THR A O 1
ATOM 793 N N . VAL A 1 96 ? 2.397 23.490 2.276 1.00 87.31 96 VAL A N 1
ATOM 794 C CA . VAL A 1 96 ? 1.415 24.095 1.366 1.00 87.31 96 VAL A CA 1
ATOM 795 C C . VAL A 1 96 ? 0.977 25.437 1.941 1.00 87.31 96 VAL A C 1
ATOM 797 O O . VAL A 1 96 ? 0.696 25.545 3.134 1.00 87.31 96 VAL A O 1
ATOM 800 N N . LYS A 1 97 ? 0.926 26.475 1.098 1.00 88.25 97 LYS A N 1
ATOM 801 C CA . LYS A 1 97 ? 0.351 27.776 1.457 1.00 88.25 97 LYS A CA 1
ATOM 802 C C . LYS A 1 97 ? -1.118 27.789 1.038 1.00 88.25 97 LYS A C 1
ATOM 804 O O . LYS A 1 97 ? -1.414 27.750 -0.150 1.00 88.25 97 LYS A O 1
ATOM 809 N N . TYR A 1 98 ? -2.028 27.863 2.001 1.00 86.12 98 TYR A N 1
ATOM 810 C CA . TYR A 1 98 ? -3.471 27.902 1.760 1.00 86.12 98 TYR A CA 1
ATOM 811 C C . TYR A 1 98 ? -4.103 29.002 2.612 1.00 86.12 98 TYR A C 1
ATOM 813 O O . TYR A 1 98 ? -3.787 29.127 3.793 1.00 86.12 98 TYR A O 1
ATOM 821 N N . ARG A 1 99 ? -4.954 29.847 2.011 1.00 87.44 99 ARG A N 1
ATOM 822 C CA . ARG A 1 99 ? -5.603 30.997 2.684 1.00 87.44 99 ARG A CA 1
ATOM 823 C C . ARG A 1 99 ? -4.621 31.851 3.510 1.00 87.44 99 ARG A C 1
ATOM 825 O O . ARG A 1 99 ? -4.867 32.156 4.673 1.00 87.44 99 ARG A O 1
ATOM 832 N N . ASN A 1 100 ? -3.479 32.199 2.910 1.00 87.88 100 ASN A N 1
ATOM 833 C CA . ASN A 1 100 ? -2.385 32.961 3.534 1.00 87.88 100 ASN A CA 1
ATOM 834 C C . ASN A 1 100 ? -1.742 32.329 4.785 1.00 87.88 100 ASN A C 1
ATOM 836 O O . ASN A 1 100 ? -0.962 32.995 5.462 1.00 87.88 100 ASN A O 1
ATOM 840 N N . LYS A 1 101 ? -1.980 31.041 5.057 1.00 89.50 101 LYS A N 1
ATOM 841 C CA . LYS A 1 101 ? -1.316 30.281 6.121 1.00 89.50 101 LYS A CA 1
ATOM 842 C C . LYS A 1 101 ? -0.432 29.187 5.532 1.00 89.50 101 LYS A C 1
ATOM 844 O O . LYS A 1 101 ? -0.755 28.596 4.503 1.00 89.50 101 LYS A O 1
ATOM 849 N N . ILE A 1 102 ? 0.705 28.942 6.178 1.00 88.94 102 ILE A N 1
ATOM 850 C CA . ILE A 1 102 ? 1.618 27.854 5.821 1.00 88.94 102 ILE A CA 1
ATOM 851 C C . ILE A 1 102 ? 1.229 26.625 6.639 1.00 88.94 102 ILE A C 1
ATOM 853 O O . ILE A 1 102 ? 1.256 26.658 7.866 1.00 88.94 102 ILE A O 1
ATOM 857 N N . HIS A 1 103 ? 0.905 25.537 5.952 1.00 87.25 103 HIS A N 1
ATOM 858 C CA . HIS A 1 103 ? 0.586 24.249 6.550 1.00 87.25 103 HIS A CA 1
ATOM 859 C C . HIS A 1 103 ? 1.721 23.271 6.277 1.00 87.25 103 HIS A C 1
ATOM 861 O O . HIS A 1 103 ? 2.074 23.038 5.122 1.00 87.25 103 HIS A O 1
ATOM 867 N N . LYS A 1 104 ? 2.284 22.697 7.342 1.00 88.50 104 LYS A N 1
ATOM 868 C CA . LYS A 1 104 ? 3.254 21.601 7.263 1.00 88.50 104 LYS A CA 1
ATOM 869 C C . LYS A 1 104 ? 2.581 20.317 7.720 1.00 88.50 104 LYS A C 1
ATOM 871 O O . LYS A 1 104 ? 2.030 20.283 8.814 1.00 88.50 104 LYS A O 1
ATOM 876 N N . PHE A 1 105 ? 2.620 19.282 6.892 1.00 87.88 105 PHE A N 1
ATOM 877 C CA . PHE A 1 105 ? 1.987 17.999 7.191 1.00 87.88 105 PHE A CA 1
ATOM 878 C C . PHE A 1 105 ? 2.734 16.850 6.509 1.00 87.88 105 PHE A C 1
ATOM 880 O O . PHE A 1 105 ? 3.494 17.049 5.558 1.00 87.88 105 PHE A O 1
ATOM 887 N N . CYS A 1 106 ? 2.539 15.630 7.004 1.00 89.88 106 CYS A N 1
ATOM 888 C CA . CYS A 1 106 ? 3.046 14.435 6.343 1.00 89.88 106 CYS A CA 1
ATOM 889 C C . CYS A 1 106 ? 2.207 14.129 5.102 1.00 89.88 106 CYS A C 1
ATOM 891 O O . CYS A 1 106 ? 0.993 13.989 5.207 1.00 89.88 106 CYS A O 1
ATOM 893 N N . ARG A 1 107 ? 2.839 13.921 3.942 1.00 87.75 107 ARG A N 1
ATOM 894 C CA . ARG A 1 107 ? 2.146 13.539 2.697 1.00 87.75 107 ARG A CA 1
ATOM 895 C C . ARG A 1 107 ? 1.351 12.232 2.798 1.00 87.75 107 ARG A C 1
ATOM 897 O O . ARG A 1 107 ? 0.537 11.959 1.931 1.00 87.75 107 ARG A O 1
ATOM 904 N N . PHE A 1 108 ? 1.677 11.406 3.791 1.00 88.62 108 PHE A N 1
ATOM 905 C CA . PHE A 1 108 ? 1.036 10.122 4.079 1.00 88.62 108 PHE A CA 1
ATOM 906 C C . PHE A 1 108 ? 0.082 10.197 5.282 1.00 88.62 108 PHE A C 1
ATOM 908 O O . PHE A 1 108 ? -0.373 9.163 5.767 1.00 88.62 108 PHE A O 1
ATOM 915 N N . GLU A 1 109 ? -0.162 11.410 5.792 1.00 88.56 109 GLU A N 1
ATOM 916 C CA . GLU A 1 109 ? -1.117 11.699 6.868 1.00 88.56 109 GLU A CA 1
ATOM 917 C C . GLU A 1 109 ? -0.772 11.048 8.218 1.00 88.56 109 GLU A C 1
ATOM 919 O O . GLU A 1 109 ? -1.645 10.792 9.038 1.00 88.56 109 GLU A O 1
ATOM 924 N N . PHE A 1 110 ? 0.515 10.793 8.467 1.00 92.00 110 PHE A N 1
ATOM 925 C CA . PHE A 1 110 ? 1.003 10.361 9.779 1.00 92.00 110 PHE A CA 1
ATOM 926 C C . PHE A 1 110 ? 1.238 11.559 10.728 1.00 92.00 110 PHE A C 1
ATOM 928 O O . PHE A 1 110 ? 1.736 12.586 10.253 1.00 92.00 110 PHE A O 1
ATOM 935 N N . PRO A 1 111 ? 0.956 11.426 12.043 1.00 93.50 111 PRO A N 1
ATOM 936 C CA . PRO A 1 111 ? 0.233 10.312 12.664 1.00 93.50 111 PRO A CA 1
ATOM 937 C C . PRO A 1 111 ? -1.228 10.271 12.210 1.00 93.50 111 PRO A C 1
ATOM 939 O O . PRO A 1 111 ? -1.902 11.298 12.163 1.00 93.50 111 PRO A O 1
ATOM 942 N N . ARG A 1 112 ? -1.717 9.069 11.907 1.00 91.81 112 ARG A N 1
ATOM 943 C CA . ARG A 1 112 ? -3.106 8.861 11.494 1.00 91.81 112 ARG A CA 1
ATOM 944 C C . ARG A 1 112 ? -4.055 8.978 12.694 1.00 91.81 112 ARG A C 1
ATOM 946 O O . ARG A 1 112 ? -3.617 8.776 13.835 1.00 91.81 112 ARG A O 1
ATOM 953 N N . PRO A 1 113 ? -5.335 9.330 12.467 1.00 91.00 113 PRO A N 1
ATOM 954 C CA . PRO A 1 113 ? -6.303 9.505 13.546 1.00 91.00 113 PRO A CA 1
ATOM 955 C C . PRO A 1 113 ? -6.501 8.216 14.354 1.00 91.00 113 PRO A C 1
ATOM 957 O O . PRO A 1 113 ? -6.409 7.108 13.823 1.00 91.00 113 PRO A O 1
ATOM 960 N N . VAL A 1 114 ? -6.761 8.385 15.652 1.00 93.50 114 VAL A N 1
ATOM 961 C CA . VAL A 1 114 ? -7.138 7.298 16.564 1.00 93.50 114 VAL A CA 1
ATOM 962 C C . VAL A 1 114 ? -8.639 7.102 16.447 1.00 93.50 114 VAL A C 1
ATOM 964 O O . VAL A 1 114 ? -9.393 7.983 16.850 1.00 93.50 114 VAL A O 1
ATOM 967 N N . ASN A 1 115 ? -9.054 5.948 15.935 1.00 91.69 115 ASN A N 1
ATOM 968 C CA . ASN A 1 115 ? -10.458 5.591 15.773 1.00 91.69 115 ASN A CA 1
ATOM 969 C C . ASN A 1 115 ? -10.686 4.191 16.348 1.00 91.69 115 ASN A C 1
ATOM 971 O O . ASN A 1 115 ? -9.904 3.282 16.075 1.00 91.69 115 ASN A O 1
ATOM 975 N N . GLY A 1 116 ? -11.754 3.993 17.123 1.00 92.31 116 GLY A N 1
ATOM 976 C CA . GLY A 1 116 ? -12.114 2.659 17.627 1.00 92.31 116 GLY A CA 1
ATOM 977 C C . GLY A 1 116 ? -12.613 1.712 16.530 1.00 92.31 116 GLY A C 1
ATOM 978 O O . GLY A 1 116 ? -12.517 0.499 16.675 1.00 92.31 116 GLY A O 1
ATOM 979 N N . GLU A 1 117 ? -13.092 2.271 15.421 1.00 94.69 117 GLU A N 1
ATOM 980 C CA . GLU A 1 117 ? -13.599 1.547 14.261 1.00 94.69 117 GLU A CA 1
ATOM 981 C C . GLU A 1 117 ? -13.158 2.213 12.953 1.00 94.69 117 GLU A C 1
ATOM 983 O O . GLU A 1 117 ? -12.631 3.330 12.949 1.00 94.69 117 GLU A O 1
ATOM 988 N N . THR A 1 118 ? -13.366 1.523 11.834 1.00 95.88 118 THR A N 1
ATOM 989 C CA . THR A 1 118 ? -13.135 2.090 10.506 1.00 95.88 118 THR A CA 1
ATOM 990 C C . THR A 1 118 ? -14.230 3.100 10.168 1.00 95.88 118 THR A C 1
ATOM 992 O O . THR A 1 118 ? -15.412 2.763 10.152 1.00 95.88 118 THR A O 1
ATOM 995 N N . VAL A 1 119 ? -13.830 4.340 9.878 1.00 94.06 119 VAL A N 1
ATOM 996 C CA . VAL A 1 119 ? -14.738 5.476 9.653 1.00 94.06 119 VAL A CA 1
ATOM 997 C C . VAL A 1 119 ? -14.491 6.130 8.300 1.00 94.06 119 VAL A C 1
ATOM 999 O O . VAL A 1 119 ? -13.358 6.187 7.816 1.00 94.06 119 VAL A O 1
ATOM 1002 N N . LEU A 1 120 ? -15.549 6.661 7.693 1.00 91.19 120 LEU A N 1
ATOM 1003 C CA . LEU A 1 120 ? -15.434 7.542 6.535 1.00 91.19 120 LEU A CA 1
ATOM 1004 C C . LEU A 1 120 ? -14.906 8.901 7.012 1.00 91.19 120 LEU A C 1
ATOM 1006 O O . LEU A 1 120 ? -15.459 9.455 7.960 1.00 91.19 120 LEU A O 1
ATOM 1010 N N . ASN A 1 121 ? -13.865 9.459 6.381 1.00 86.38 121 ASN A N 1
ATOM 1011 C CA . ASN A 1 121 ? -13.471 10.823 6.745 1.00 86.38 121 ASN A CA 1
ATOM 1012 C C . ASN A 1 121 ? -14.323 11.823 5.960 1.00 86.38 121 ASN A C 1
ATOM 1014 O O . ASN A 1 121 ? -14.590 11.631 4.771 1.00 86.38 121 ASN A O 1
ATOM 1018 N N . GLU A 1 122 ? -14.713 12.908 6.619 1.00 71.06 122 GLU A N 1
ATOM 1019 C CA . GLU A 1 122 ? -15.536 13.955 6.021 1.00 71.06 122 GLU A CA 1
ATOM 1020 C C . GLU A 1 122 ? -14.751 14.768 4.976 1.00 71.06 122 GLU A C 1
ATOM 1022 O O . GLU A 1 122 ? -13.570 15.098 5.146 1.00 71.06 122 GLU A O 1
ATOM 1027 N N . GLU A 1 123 ? -15.418 15.133 3.878 1.00 60.62 123 GLU A N 1
ATOM 1028 C CA . GLU A 1 123 ? -14.877 16.016 2.829 1.00 60.62 123 GLU A CA 1
ATOM 1029 C C . GLU A 1 123 ? -14.524 17.421 3.350 1.00 60.62 123 GLU A C 1
ATOM 1031 O O . GLU A 1 123 ? -13.702 18.129 2.773 1.00 60.62 123 GLU A O 1
ATOM 1036 N N . THR A 1 124 ? -15.092 17.810 4.490 1.00 50.31 124 THR A N 1
ATOM 1037 C CA . THR A 1 124 ? -14.945 19.125 5.129 1.00 50.31 124 THR A CA 1
ATOM 1038 C C . THR A 1 124 ? -13.591 19.343 5.804 1.00 50.31 124 THR A C 1
ATOM 1040 O O . THR A 1 124 ? -13.269 20.479 6.165 1.00 50.31 124 THR A O 1
ATOM 1043 N N . SER A 1 125 ? -12.763 18.303 5.971 1.00 61.09 125 SER A N 1
ATOM 1044 C CA . SER A 1 125 ? -11.461 18.470 6.623 1.00 61.09 125 SER A CA 1
ATOM 1045 C C . SER A 1 125 ? -10.589 19.478 5.860 1.00 61.09 125 SER A C 1
ATOM 1047 O O . SER A 1 125 ? -10.437 19.439 4.638 1.00 61.09 125 SER A O 1
ATOM 1049 N N . VAL A 1 126 ? -10.010 20.433 6.593 1.00 62.00 126 VAL A N 1
ATOM 1050 C CA . VAL A 1 126 ? -9.260 21.560 6.007 1.00 62.00 126 VAL A CA 1
ATOM 1051 C C . VAL A 1 126 ? -8.102 21.073 5.130 1.00 62.00 126 VAL A C 1
ATOM 1053 O O . VAL A 1 126 ? -7.803 21.709 4.127 1.00 62.00 126 VAL A O 1
ATOM 1056 N N . LEU A 1 127 ? -7.491 19.932 5.471 1.00 65.69 127 LEU A N 1
ATOM 1057 C CA . LEU A 1 127 ? -6.417 19.307 4.695 1.00 65.69 127 LEU A CA 1
ATOM 1058 C C . LEU A 1 127 ? -6.899 18.761 3.344 1.00 65.69 127 LEU A C 1
ATOM 1060 O O . LEU A 1 127 ? -6.207 18.958 2.352 1.00 65.69 127 LEU A O 1
ATOM 1064 N N . ARG A 1 128 ? -8.086 18.142 3.275 1.00 66.31 128 ARG A N 1
ATOM 1065 C CA . ARG A 1 128 ? -8.659 17.626 2.017 1.00 66.31 128 ARG A CA 1
ATOM 1066 C C . ARG A 1 128 ? -8.961 18.710 0.997 1.00 66.31 128 ARG A C 1
ATOM 1068 O O . ARG A 1 128 ? -8.832 18.483 -0.198 1.00 66.31 128 ARG A O 1
ATOM 1075 N N . ASN A 1 129 ? -9.333 19.891 1.476 1.00 68.31 129 ASN A N 1
ATOM 1076 C CA . ASN A 1 129 ? -9.679 21.026 0.626 1.00 68.31 129 ASN A CA 1
ATOM 1077 C C . ASN A 1 129 ? -8.452 21.830 0.157 1.00 68.31 129 ASN A C 1
ATOM 1079 O O . ASN A 1 129 ? -8.601 22.830 -0.551 1.00 68.31 129 ASN A O 1
ATOM 1083 N N . MET A 1 130 ? -7.237 21.437 0.558 1.00 77.31 130 MET A N 1
ATOM 1084 C CA . MET A 1 130 ? -6.016 22.095 0.101 1.00 77.31 130 MET A CA 1
ATOM 1085 C C . MET A 1 130 ? -5.591 21.582 -1.282 1.00 77.31 130 MET A C 1
ATOM 1087 O O . MET A 1 130 ? -5.490 20.371 -1.488 1.00 77.31 130 MET A O 1
ATOM 1091 N N . PRO A 1 131 ? -5.243 22.482 -2.222 1.00 71.69 131 PRO A N 1
ATOM 1092 C CA . PRO A 1 131 ? -4.725 22.088 -3.527 1.00 71.69 131 PRO A CA 1
ATOM 1093 C C . PRO A 1 131 ? -3.490 21.185 -3.412 1.00 71.69 131 PRO A C 1
ATOM 1095 O O . PRO A 1 131 ? -2.538 21.500 -2.697 1.00 71.69 131 PRO A O 1
ATOM 1098 N N . GLY A 1 132 ? -3.499 20.067 -4.141 1.00 70.06 132 GLY A N 1
ATOM 1099 C CA . GLY A 1 132 ? -2.375 19.127 -4.203 1.00 70.06 132 GLY A CA 1
ATOM 1100 C C . GLY A 1 132 ? -2.243 18.185 -3.001 1.00 70.06 132 GLY A C 1
ATOM 1101 O O . GLY A 1 132 ? -1.302 17.388 -2.965 1.00 70.06 132 GLY A O 1
ATOM 1102 N N . VAL A 1 133 ? -3.168 18.237 -2.038 1.00 75.25 133 VAL A N 1
ATOM 1103 C CA . VAL A 1 133 ? -3.226 17.285 -0.924 1.00 75.25 133 VAL A CA 1
ATOM 1104 C C . VAL A 1 133 ? -4.132 16.123 -1.310 1.00 75.25 133 VAL A C 1
ATOM 1106 O O . VAL A 1 133 ? -5.316 16.304 -1.567 1.00 75.25 133 VAL A O 1
ATOM 1109 N N . LYS A 1 134 ? -3.565 14.915 -1.366 1.00 73.19 134 LYS A N 1
ATOM 1110 C CA . LYS A 1 134 ? -4.334 13.676 -1.518 1.00 73.19 134 LYS A CA 1
ATOM 1111 C C . LYS A 1 134 ? -4.564 13.092 -0.131 1.00 73.19 134 LYS A C 1
ATOM 1113 O O . LYS A 1 134 ? -3.591 12.831 0.570 1.00 73.19 134 LYS A O 1
ATOM 1118 N N . SER A 1 135 ? -5.824 12.894 0.234 1.00 78.44 135 SER A N 1
ATOM 1119 C CA . SER A 1 135 ? -6.225 12.329 1.522 1.00 78.44 135 SER A CA 1
ATOM 1120 C C . SER A 1 135 ? -6.998 11.041 1.320 1.00 78.44 135 SER A C 1
ATOM 1122 O O . SER A 1 135 ? -7.737 10.916 0.340 1.00 78.44 135 SER A O 1
ATOM 1124 N N . LYS A 1 136 ? -6.855 10.087 2.242 1.00 84.62 136 LYS A N 1
ATOM 1125 C CA . LYS A 1 136 ? -7.584 8.817 2.144 1.00 84.62 136 LYS A CA 1
ATOM 1126 C C . LYS A 1 136 ? -9.075 9.023 2.419 1.00 84.62 136 LYS A C 1
ATOM 1128 O O . LYS A 1 136 ? -9.381 9.719 3.388 1.00 84.62 136 LYS A O 1
ATOM 1133 N N . PRO A 1 137 ? -10.001 8.410 1.649 1.00 87.12 137 PRO A N 1
ATOM 1134 C CA . PRO A 1 137 ? -11.453 8.580 1.806 1.00 87.12 137 PRO A CA 1
ATOM 1135 C C . PRO A 1 137 ? -11.993 8.093 3.165 1.00 87.12 137 PRO A C 1
ATOM 1137 O O . PRO A 1 137 ? -12.962 8.652 3.676 1.00 87.12 137 PRO A O 1
ATOM 1140 N N . TYR A 1 138 ? -11.323 7.127 3.789 1.00 91.38 138 TYR A N 1
ATOM 1141 C CA . TYR A 1 138 ? -11.654 6.551 5.093 1.00 91.38 138 TYR A CA 1
ATOM 1142 C C . TYR A 1 138 ? -10.387 6.371 5.941 1.00 91.38 138 TYR A C 1
ATOM 1144 O O . TYR A 1 138 ? -9.266 6.455 5.433 1.00 91.38 138 TYR A O 1
ATOM 1152 N N . SER A 1 139 ? -10.569 6.098 7.230 1.00 92.94 139 SER A N 1
ATOM 1153 C CA . SER A 1 139 ? -9.498 5.765 8.169 1.00 92.94 139 SER A CA 1
ATOM 1154 C C . SER A 1 139 ? -9.820 4.463 8.890 1.00 92.94 139 SER A C 1
ATOM 1156 O O . SER A 1 139 ? -10.866 4.363 9.524 1.00 92.94 139 SER A O 1
ATOM 1158 N N . LEU A 1 140 ? -8.909 3.486 8.826 1.00 95.69 140 LEU A N 1
ATOM 1159 C CA . LEU A 1 140 ? -9.039 2.233 9.584 1.00 95.69 140 LEU A CA 1
ATOM 1160 C C . LEU A 1 140 ? -8.988 2.463 11.099 1.00 95.69 140 LEU A C 1
ATOM 1162 O O . LEU A 1 140 ? -8.336 3.410 11.560 1.00 95.69 140 LEU A O 1
ATOM 1166 N N . ALA A 1 141 ? -9.588 1.531 11.841 1.00 95.56 141 ALA A N 1
ATOM 1167 C CA . ALA A 1 141 ? -9.475 1.432 13.293 1.00 95.56 141 ALA A CA 1
ATOM 1168 C C . ALA A 1 141 ? -8.004 1.412 13.752 1.00 95.56 141 ALA A C 1
ATOM 1170 O O . ALA A 1 141 ? -7.179 0.663 13.220 1.00 95.56 141 ALA A O 1
AT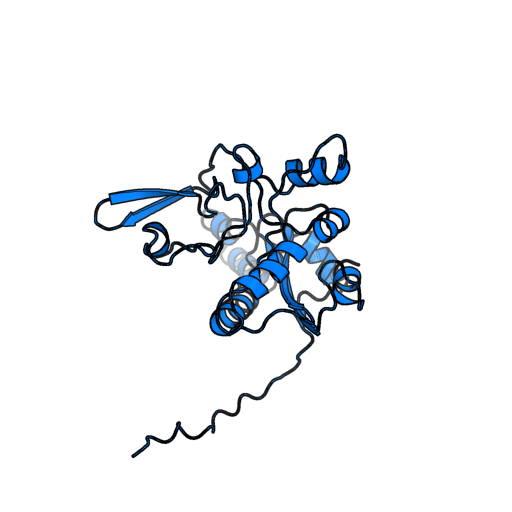OM 1171 N N . ARG A 1 142 ? -7.678 2.250 14.739 1.00 95.75 142 ARG A N 1
ATOM 1172 C CA . ARG A 1 142 ? -6.342 2.424 15.322 1.00 95.75 142 ARG A CA 1
ATOM 1173 C C . ARG A 1 142 ? -6.444 2.792 16.789 1.00 95.75 142 ARG A C 1
ATOM 1175 O O . ARG A 1 142 ? -7.144 3.737 17.152 1.00 95.75 142 ARG A O 1
ATOM 1182 N N . ARG A 1 143 ? -5.655 2.122 17.620 1.00 94.81 143 ARG A N 1
ATOM 1183 C CA . ARG A 1 143 ? -5.432 2.494 19.015 1.00 94.81 143 ARG A CA 1
ATOM 1184 C C . ARG A 1 143 ? -4.440 3.650 19.102 1.00 94.81 143 ARG A C 1
ATOM 1186 O O . ARG A 1 143 ? -3.632 3.902 18.208 1.00 94.81 143 ARG A O 1
ATOM 1193 N N . LYS A 1 144 ? -4.501 4.377 20.215 1.00 94.12 144 LYS A N 1
ATOM 1194 C CA . LYS A 1 144 ? -3.557 5.456 20.512 1.00 94.12 144 LYS A CA 1
ATOM 1195 C C . LYS A 1 144 ? -2.152 4.882 20.716 1.00 94.12 144 LYS A C 1
ATOM 1197 O O . LYS A 1 144 ? -2.002 3.883 21.413 1.00 94.12 144 LYS A O 1
ATOM 1202 N N . GLY A 1 145 ? -1.133 5.545 20.165 1.00 93.38 145 GLY A N 1
ATOM 1203 C CA . GLY A 1 145 ? 0.268 5.133 20.300 1.00 93.38 145 GLY A CA 1
ATOM 1204 C C . GLY A 1 145 ? 0.901 4.756 18.962 1.00 93.38 145 GLY A C 1
ATOM 1205 O O . GLY A 1 145 ? 0.747 5.476 17.977 1.00 93.38 145 GLY A O 1
ATOM 1206 N N . GLU A 1 146 ? 1.637 3.643 18.926 1.00 93.25 146 GLU A N 1
ATOM 1207 C CA . GLU A 1 146 ? 2.439 3.245 17.758 1.00 93.25 146 GLU A CA 1
ATOM 1208 C C . GLU A 1 146 ? 1.599 2.901 16.517 1.00 93.25 146 GLU A C 1
ATOM 1210 O O . GLU A 1 146 ? 2.039 3.158 15.398 1.00 93.25 146 GLU A O 1
ATOM 1215 N N . GLU A 1 147 ? 0.363 2.420 16.687 1.00 95.31 147 GLU A N 1
ATOM 1216 C CA . GLU A 1 147 ? -0.549 2.094 15.572 1.00 95.31 147 GLU A CA 1
ATOM 1217 C C . GLU A 1 147 ? -0.899 3.291 14.691 1.00 95.31 147 GLU A C 1
ATOM 1219 O O . GLU A 1 147 ? -1.182 3.143 13.501 1.00 95.31 147 GLU A O 1
ATOM 1224 N N . GLN A 1 148 ? -0.816 4.505 15.238 1.00 95.25 148 GLN A N 1
ATOM 1225 C CA . GLN A 1 148 ? -1.007 5.726 14.461 1.00 95.25 148 GLN A CA 1
ATOM 1226 C C . GLN A 1 148 ? 0.036 5.890 13.357 1.00 95.25 148 GLN A C 1
ATOM 1228 O O . GLN A 1 148 ? -0.193 6.672 12.441 1.00 95.25 148 GLN A O 1
ATOM 1233 N N . TYR A 1 149 ? 1.154 5.167 13.442 1.00 95.81 149 TYR A N 1
ATOM 1234 C CA . TYR A 1 149 ? 2.259 5.174 12.491 1.00 95.81 149 TYR A CA 1
ATOM 1235 C C . TYR A 1 149 ? 2.349 3.890 11.661 1.00 95.81 149 TYR A C 1
ATOM 1237 O O . TYR A 1 149 ? 3.266 3.751 10.854 1.00 95.81 149 TYR A O 1
ATOM 1245 N N . VAL A 1 150 ? 1.406 2.963 11.831 1.00 96.25 150 VAL A N 1
ATOM 1246 C CA . VAL A 1 150 ? 1.323 1.735 11.039 1.00 96.25 150 VAL A CA 1
ATOM 1247 C C . VAL A 1 150 ? 0.539 2.017 9.754 1.00 96.25 150 VAL A C 1
ATOM 1249 O O . VAL A 1 150 ? -0.556 2.600 9.769 1.00 96.25 150 VAL A O 1
ATOM 1252 N N . ASN A 1 151 ? 1.132 1.646 8.620 1.00 95.50 151 ASN A N 1
ATOM 1253 C CA . ASN A 1 151 ? 0.476 1.698 7.323 1.00 95.50 151 ASN A CA 1
ATOM 1254 C C . ASN A 1 151 ? -0.634 0.646 7.228 1.00 95.50 151 ASN A C 1
ATOM 1256 O O . ASN A 1 151 ? -0.652 -0.318 7.985 1.00 95.50 151 ASN A O 1
ATOM 1260 N N . ASP A 1 152 ? -1.559 0.825 6.290 1.00 95.56 152 ASP A N 1
ATOM 1261 C CA . ASP A 1 152 ? -2.595 -0.180 6.052 1.00 95.56 152 ASP A CA 1
ATOM 1262 C C . ASP A 1 152 ? -1.961 -1.410 5.386 1.00 95.56 152 ASP A C 1
ATOM 1264 O O . ASP A 1 152 ? -1.207 -1.278 4.416 1.00 95.56 152 ASP A O 1
ATOM 1268 N N . TYR A 1 153 ? -2.258 -2.601 5.901 1.00 96.75 153 TYR A N 1
ATOM 1269 C CA . TYR A 1 153 ? -1.731 -3.862 5.383 1.00 96.75 153 TYR A CA 1
ATOM 1270 C C . TYR A 1 153 ? -2.779 -4.976 5.462 1.00 96.75 153 TYR A C 1
ATOM 1272 O O . TYR A 1 153 ? -3.726 -4.914 6.246 1.00 96.75 153 TYR A O 1
ATOM 1280 N N . ASN A 1 154 ? -2.591 -6.024 4.660 1.00 96.00 154 ASN A N 1
ATOM 1281 C CA . ASN A 1 154 ? -3.272 -7.302 4.852 1.00 96.00 154 ASN A CA 1
ATOM 1282 C C . ASN A 1 154 ? -2.290 -8.269 5.543 1.00 96.00 154 ASN A C 1
ATOM 1284 O O . ASN A 1 154 ? -1.180 -8.441 5.030 1.00 96.00 154 ASN A O 1
ATOM 1288 N N . PRO A 1 155 ? -2.652 -8.905 6.675 1.00 95.38 155 PRO A N 1
ATOM 1289 C CA . PRO A 1 155 ? -1.750 -9.802 7.401 1.00 95.38 155 PRO A CA 1
ATOM 1290 C C . PRO A 1 155 ? -1.209 -10.968 6.563 1.00 95.38 155 PRO A C 1
ATOM 1292 O O . PRO A 1 155 ? -0.005 -11.213 6.562 1.00 95.38 155 PRO A O 1
ATOM 1295 N N . ALA A 1 156 ? -2.070 -11.650 5.804 1.00 93.25 156 ALA A N 1
ATOM 1296 C CA . ALA A 1 156 ? -1.686 -12.799 4.986 1.00 93.25 156 ALA A CA 1
ATOM 1297 C C . ALA A 1 156 ? -0.788 -12.389 3.809 1.00 93.25 156 ALA A C 1
ATOM 1299 O O . ALA A 1 156 ? 0.220 -13.043 3.534 1.00 93.25 156 ALA A O 1
ATOM 1300 N N . VAL A 1 157 ? -1.103 -11.268 3.147 1.00 92.62 157 VAL A N 1
ATOM 1301 C CA . VAL A 1 157 ? -0.244 -10.706 2.094 1.00 92.62 157 VAL A CA 1
ATOM 1302 C C . VAL A 1 157 ? 1.105 -10.310 2.695 1.00 92.62 157 VAL A C 1
ATOM 1304 O O . VAL A 1 157 ? 2.129 -10.591 2.084 1.00 92.62 157 VAL A O 1
ATOM 1307 N N . LEU A 1 158 ? 1.146 -9.691 3.880 1.00 95.19 158 LEU A N 1
ATOM 1308 C CA . LEU A 1 158 ? 2.397 -9.259 4.507 1.00 95.19 158 LEU A CA 1
ATOM 1309 C C . LEU A 1 158 ? 3.285 -10.443 4.907 1.00 95.19 158 LEU A C 1
ATOM 1311 O O . LEU A 1 158 ? 4.489 -10.384 4.672 1.00 95.19 158 LEU A O 1
ATOM 1315 N N . LEU A 1 159 ? 2.705 -11.516 5.447 1.00 93.69 159 LEU A N 1
ATOM 1316 C CA . LEU A 1 159 ? 3.428 -12.750 5.773 1.00 93.69 159 LEU A CA 1
ATOM 1317 C C . LEU A 1 159 ? 4.035 -13.403 4.525 1.00 93.69 159 LEU A C 1
ATOM 1319 O O . LEU A 1 159 ? 5.189 -13.825 4.548 1.00 93.69 159 LEU A O 1
ATOM 1323 N N . ALA A 1 160 ? 3.294 -13.430 3.415 1.00 90.75 160 ALA A N 1
ATOM 1324 C CA . ALA A 1 160 ? 3.780 -13.996 2.159 1.00 90.75 160 ALA A CA 1
ATOM 1325 C C . ALA A 1 160 ? 4.789 -13.082 1.434 1.00 90.75 160 ALA A C 1
ATOM 1327 O O . ALA A 1 160 ? 5.748 -13.564 0.836 1.00 90.75 160 ALA A O 1
ATOM 1328 N N . TRP A 1 161 ? 4.573 -11.763 1.464 1.00 90.12 161 TRP A N 1
ATOM 1329 C CA . TRP A 1 161 ? 5.372 -10.779 0.725 1.00 90.12 161 TRP A CA 1
ATOM 1330 C C . TRP A 1 161 ? 6.633 -10.342 1.468 1.00 90.12 161 TRP A C 1
ATOM 1332 O O . TRP A 1 161 ? 7.665 -10.106 0.848 1.00 90.12 161 TRP A O 1
ATOM 1342 N N . ARG A 1 162 ? 6.549 -10.218 2.797 1.00 93.50 162 ARG A N 1
ATOM 1343 C CA . ARG A 1 162 ? 7.634 -9.798 3.700 1.00 93.50 162 ARG A CA 1
ATOM 1344 C C . ARG A 1 162 ? 8.321 -8.488 3.301 1.00 93.50 162 ARG A C 1
ATOM 1346 O O . ARG A 1 162 ? 9.493 -8.281 3.599 1.00 93.50 162 ARG A O 1
ATOM 1353 N N . ALA A 1 163 ? 7.579 -7.578 2.680 1.00 91.56 163 ALA A N 1
ATOM 1354 C CA . ALA A 1 163 ? 8.034 -6.239 2.333 1.00 91.56 163 ALA A CA 1
ATOM 1355 C C . ALA A 1 163 ? 6.902 -5.215 2.503 1.00 91.56 163 ALA A C 1
ATOM 1357 O O . ALA A 1 163 ? 5.748 -5.568 2.768 1.00 91.56 163 ALA A O 1
ATOM 1358 N N . ASN A 1 164 ? 7.247 -3.929 2.398 1.00 93.56 164 ASN A N 1
ATOM 1359 C CA . ASN A 1 164 ? 6.280 -2.841 2.523 1.00 93.56 164 ASN A CA 1
ATOM 1360 C C . ASN A 1 164 ? 5.141 -2.989 1.497 1.00 93.56 164 ASN A C 1
ATOM 1362 O O . ASN A 1 164 ? 5.359 -3.422 0.363 1.00 93.56 164 ASN A O 1
ATOM 1366 N N . MET A 1 165 ? 3.929 -2.617 1.907 1.00 92.50 165 MET A N 1
ATOM 1367 C CA . MET A 1 165 ? 2.771 -2.504 1.025 1.00 92.50 165 MET A CA 1
ATOM 1368 C C . MET A 1 165 ? 1.929 -1.304 1.437 1.00 92.50 165 MET A C 1
ATOM 1370 O O . MET A 1 165 ? 1.982 -0.864 2.581 1.00 92.50 165 MET A O 1
ATOM 1374 N N . ASP A 1 166 ? 1.144 -0.791 0.500 1.00 89.25 166 ASP A N 1
ATOM 1375 C CA . ASP A 1 166 ? 0.140 0.241 0.748 1.00 89.25 166 ASP A CA 1
ATOM 1376 C C . ASP A 1 166 ? -1.159 -0.224 0.097 1.00 89.25 166 ASP A C 1
ATOM 1378 O O . ASP A 1 166 ? -1.451 0.102 -1.054 1.00 89.25 166 ASP A O 1
ATOM 1382 N N . ILE A 1 167 ? -1.877 -1.092 0.811 1.00 92.69 167 ILE A N 1
ATOM 1383 C CA . ILE A 1 167 ? -3.143 -1.651 0.342 1.00 92.69 167 ILE A CA 1
ATOM 1384 C C . ILE A 1 167 ? -4.285 -0.697 0.690 1.00 92.69 167 ILE A C 1
ATOM 1386 O O . ILE A 1 167 ? -4.354 -0.157 1.796 1.00 92.69 167 ILE A O 1
ATOM 1390 N N . GLN A 1 168 ? -5.164 -0.449 -0.277 1.00 92.50 168 GLN A N 1
ATOM 1391 C CA . GLN A 1 168 ? -6.279 0.481 -0.132 1.00 92.50 168 GLN A CA 1
ATOM 1392 C C . GLN A 1 168 ? -7.505 -0.056 -0.864 1.00 92.50 168 GLN A C 1
ATOM 1394 O O . GLN A 1 168 ? -7.394 -0.593 -1.965 1.00 92.50 168 GLN A O 1
ATOM 1399 N N . TYR A 1 169 ? -8.675 0.132 -0.261 1.00 93.19 169 TYR A N 1
ATOM 1400 C CA . TYR A 1 169 ? -9.957 -0.073 -0.913 1.00 93.19 169 TYR A CA 1
ATOM 1401 C C . TYR A 1 169 ? -10.321 1.182 -1.710 1.00 93.19 169 TYR A C 1
ATOM 1403 O O . TYR A 1 169 ? -10.262 2.302 -1.195 1.00 93.19 169 TYR A O 1
ATOM 1411 N N . VAL A 1 170 ? -10.703 1.005 -2.972 1.00 89.81 170 VAL A N 1
ATOM 1412 C CA . VAL A 1 170 ? -11.092 2.116 -3.846 1.00 89.81 170 VAL A CA 1
ATOM 1413 C C . VAL A 1 170 ? -12.557 2.462 -3.575 1.00 89.81 170 VAL A C 1
ATOM 1415 O O . VAL A 1 170 ? -13.460 1.710 -3.924 1.00 89.81 170 VAL A O 1
ATOM 1418 N N . MET A 1 171 ? -12.788 3.594 -2.905 1.00 82.94 171 MET A N 1
ATOM 1419 C CA . MET A 1 171 ? -14.135 4.061 -2.533 1.00 82.94 171 MET A CA 1
ATOM 1420 C C . MET A 1 171 ? -14.875 4.783 -3.663 1.00 82.94 171 MET A C 1
ATOM 1422 O O . MET A 1 171 ? -16.100 4.897 -3.623 1.00 82.94 171 MET A O 1
ATOM 1426 N N . THR A 1 172 ? -14.115 5.350 -4.589 1.00 69.50 172 THR A N 1
ATOM 1427 C CA . THR A 1 172 ? -14.537 6.334 -5.583 1.00 69.50 172 THR A CA 1
ATOM 1428 C C . THR A 1 172 ? -14.939 5.684 -6.903 1.00 69.50 172 THR A C 1
ATOM 1430 O O . THR A 1 172 ? -14.924 4.462 -7.051 1.00 69.50 172 THR A O 1
ATOM 1433 N N . ASP A 1 173 ? -15.393 6.513 -7.840 1.00 66.88 173 ASP A N 1
ATOM 1434 C CA . ASP A 1 173 ? -15.890 6.067 -9.133 1.00 66.88 173 ASP A CA 1
ATOM 1435 C C . ASP A 1 173 ? -14.785 5.509 -10.048 1.00 66.88 173 ASP A C 1
ATOM 1437 O O . ASP A 1 173 ? -13.589 5.495 -9.741 1.00 66.88 173 ASP A O 1
ATOM 1441 N N . SER A 1 174 ? -15.200 5.049 -11.227 1.00 74.50 174 SER A N 1
ATOM 1442 C CA . SER A 1 174 ? -14.303 4.537 -12.262 1.00 74.50 174 SER A CA 1
ATOM 1443 C C . SER A 1 174 ? -13.176 5.504 -12.655 1.00 74.50 174 SER A C 1
ATOM 1445 O O . SER A 1 174 ? -12.182 5.054 -13.222 1.00 74.50 174 SER A O 1
ATOM 1447 N N . PHE A 1 175 ? -13.290 6.809 -12.378 1.00 78.62 175 PHE A N 1
ATOM 1448 C CA . PHE A 1 175 ? -12.276 7.795 -12.747 1.00 78.62 175 PHE A CA 1
ATOM 1449 C C . PHE A 1 175 ? -10.967 7.584 -11.984 1.00 78.62 175 PHE A C 1
ATOM 1451 O O . PHE A 1 175 ? -9.897 7.659 -12.585 1.00 78.62 175 PHE A O 1
ATOM 1458 N N . ASP A 1 176 ? -11.024 7.252 -10.693 1.00 78.44 176 ASP A N 1
ATOM 1459 C CA . ASP A 1 176 ? -9.812 7.018 -9.900 1.00 78.44 176 ASP A CA 1
ATOM 1460 C C . ASP A 1 176 ? -9.091 5.734 -10.310 1.00 78.44 176 ASP A C 1
ATOM 1462 O O . ASP A 1 176 ? -7.860 5.717 -10.391 1.00 78.44 176 ASP A O 1
ATOM 1466 N N . ALA A 1 177 ? -9.844 4.690 -10.664 1.00 83.62 177 ALA A N 1
ATOM 1467 C CA . ALA A 1 177 ? -9.284 3.479 -11.257 1.00 83.62 177 ALA A CA 1
ATOM 1468 C C . ALA A 1 177 ? -8.585 3.786 -12.594 1.00 83.62 177 ALA A C 1
ATOM 1470 O O . ALA A 1 177 ? -7.440 3.381 -12.806 1.00 83.62 177 ALA A O 1
ATOM 1471 N N . VAL A 1 178 ? -9.233 4.560 -13.474 1.00 84.44 178 VAL A N 1
ATOM 1472 C CA . VAL A 1 178 ? -8.661 4.972 -14.766 1.00 84.44 178 VAL A CA 1
ATOM 1473 C C . VAL A 1 178 ? -7.415 5.834 -14.571 1.00 84.44 178 VAL A C 1
ATOM 1475 O O . VAL A 1 178 ? -6.397 5.570 -15.207 1.00 84.44 178 VAL A O 1
ATOM 1478 N N . ASN A 1 179 ? -7.441 6.822 -13.676 1.00 84.12 179 ASN A N 1
ATOM 1479 C CA . ASN A 1 179 ? -6.279 7.655 -13.352 1.00 84.12 179 ASN A CA 1
ATOM 1480 C C . ASN A 1 179 ? -5.120 6.842 -12.775 1.00 84.12 179 ASN A C 1
ATOM 1482 O O . ASN A 1 179 ? -3.962 7.128 -13.073 1.00 84.12 179 ASN A O 1
ATOM 1486 N N . TYR A 1 180 ? -5.411 5.833 -11.952 1.00 85.44 180 TYR A N 1
ATOM 1487 C CA . TYR A 1 180 ? -4.391 4.936 -11.424 1.00 85.44 180 TYR A CA 1
ATOM 1488 C C . TYR A 1 180 ? -3.732 4.145 -12.559 1.00 85.44 180 TYR A C 1
ATOM 1490 O O . TYR A 1 180 ? -2.513 4.201 -12.725 1.00 85.44 180 TYR A O 1
ATOM 1498 N N . ILE A 1 181 ? -4.533 3.454 -13.377 1.00 85.62 181 ILE A N 1
ATOM 1499 C CA . ILE A 1 181 ? -4.038 2.636 -14.493 1.00 85.62 181 ILE A CA 1
ATOM 1500 C C . ILE A 1 181 ? -3.250 3.503 -15.477 1.00 85.62 181 ILE A C 1
ATOM 1502 O O . ILE A 1 181 ? -2.091 3.206 -15.771 1.00 85.62 181 ILE A O 1
ATOM 1506 N N . THR A 1 182 ? -3.846 4.592 -15.966 1.00 84.75 182 THR A N 1
ATOM 1507 C CA . THR A 1 182 ? -3.202 5.500 -16.928 1.00 84.75 182 THR A CA 1
ATOM 1508 C C . THR A 1 182 ? -1.953 6.140 -16.338 1.00 84.75 182 THR A C 1
ATOM 1510 O O . THR A 1 182 ? -0.921 6.171 -17.002 1.00 84.75 182 THR A O 1
ATOM 1513 N N . GLY A 1 183 ? -1.999 6.563 -15.073 1.00 83.25 183 GLY A N 1
ATOM 1514 C CA . GLY A 1 183 ? -0.871 7.171 -14.381 1.00 83.25 183 GLY A CA 1
ATOM 1515 C C . GLY A 1 183 ? 0.339 6.247 -14.285 1.00 83.25 183 GLY A C 1
ATOM 1516 O O . GLY A 1 183 ? 1.455 6.716 -14.479 1.00 83.25 183 GLY A O 1
ATOM 1517 N N . TYR A 1 184 ? 0.144 4.948 -14.030 1.00 83.62 184 TYR A N 1
ATOM 1518 C CA . TYR A 1 184 ? 1.246 3.978 -13.964 1.00 83.62 184 TYR A CA 1
ATOM 1519 C C . TYR A 1 184 ? 1.638 3.378 -15.313 1.00 83.62 184 TYR A C 1
ATOM 1521 O O . TYR A 1 184 ? 2.785 2.965 -15.465 1.00 83.62 184 TYR A O 1
ATOM 1529 N N . THR A 1 185 ? 0.730 3.370 -16.288 1.00 80.62 185 THR A N 1
ATOM 1530 C CA . THR A 1 185 ? 1.022 2.949 -17.668 1.00 80.62 185 THR A CA 1
ATOM 1531 C C . THR A 1 185 ? 1.830 4.012 -18.410 1.00 80.62 185 THR A C 1
ATOM 1533 O O . THR A 1 185 ? 2.802 3.695 -19.084 1.00 80.62 185 THR A O 1
ATOM 1536 N N . ALA A 1 186 ? 1.477 5.290 -18.246 1.00 78.62 186 ALA A N 1
ATOM 1537 C CA . ALA A 1 186 ? 2.167 6.418 -18.874 1.00 78.62 186 ALA A CA 1
ATOM 1538 C C . ALA A 1 186 ? 3.389 6.907 -18.074 1.00 78.62 186 ALA A C 1
ATOM 1540 O O . ALA A 1 186 ? 4.047 7.874 -18.466 1.00 78.62 186 ALA A O 1
ATOM 1541 N N . LYS A 1 187 ? 3.697 6.282 -16.929 1.00 75.75 187 LYS A N 1
ATOM 1542 C CA . LYS A 1 187 ? 4.828 6.688 -16.097 1.00 75.75 187 LYS A CA 1
ATOM 1543 C C . LYS A 1 187 ? 6.135 6.326 -16.789 1.00 75.75 187 LYS A C 1
ATOM 1545 O O . LYS A 1 187 ? 6.502 5.154 -16.845 1.00 75.75 187 LYS A O 1
ATOM 1550 N N . ALA A 1 188 ? 6.852 7.350 -17.245 1.00 64.69 188 ALA A N 1
ATOM 1551 C CA . ALA A 1 188 ? 8.166 7.190 -17.847 1.00 64.69 188 ALA A CA 1
ATOM 1552 C C . ALA A 1 188 ? 9.115 6.406 -16.925 1.00 64.69 188 ALA A C 1
ATOM 1554 O O . ALA A 1 188 ? 9.196 6.659 -15.717 1.00 64.69 188 ALA A O 1
ATOM 1555 N N . GLU A 1 189 ? 9.847 5.463 -17.510 1.00 63.56 189 GLU A N 1
ATOM 1556 C CA . GLU A 1 189 ? 10.910 4.729 -16.830 1.00 63.56 189 GLU A CA 1
ATOM 1557 C C . GLU A 1 189 ? 12.104 5.669 -16.659 1.00 63.56 189 GLU A C 1
ATOM 1559 O O . GLU A 1 189 ? 12.832 5.965 -17.603 1.00 63.56 189 GLU A O 1
ATOM 1564 N N . SER A 1 190 ? 12.278 6.214 -15.456 1.00 52.62 190 SER A N 1
ATOM 1565 C CA . SER A 1 190 ? 13.399 7.108 -15.177 1.00 52.62 190 SER A CA 1
ATOM 1566 C C . SER A 1 190 ? 14.646 6.300 -14.818 1.00 52.62 190 SER A C 1
ATOM 1568 O O . SER A 1 190 ? 14.624 5.582 -13.814 1.00 52.62 190 SER A O 1
ATOM 1570 N N . SER A 1 191 ? 15.733 6.461 -15.573 1.00 48.91 191 SER A N 1
ATOM 1571 C CA . SER A 1 191 ? 17.051 5.920 -15.225 1.00 48.91 191 SER A CA 1
ATOM 1572 C C . SER A 1 191 ? 17.629 6.578 -13.957 1.00 48.91 191 SER A C 1
ATOM 1574 O O . SER A 1 191 ? 17.142 7.606 -13.464 1.00 48.91 191 SER A O 1
ATOM 1576 N N . LYS A 1 192 ? 18.637 5.927 -13.362 1.00 44.72 192 LYS A N 1
ATOM 1577 C CA . LYS A 1 192 ? 19.386 6.443 -12.207 1.00 44.72 192 LYS A CA 1
ATOM 1578 C C . LYS A 1 192 ? 20.265 7.627 -12.625 1.00 44.72 192 LYS A C 1
ATOM 1580 O O . LYS A 1 192 ? 20.920 7.558 -13.648 1.00 44.72 192 LYS A O 1
ATOM 1585 N N . GLY A 1 193 ? 20.366 8.630 -11.750 1.00 51.09 193 GLY A N 1
ATOM 1586 C CA . GLY A 1 193 ? 21.398 9.672 -11.814 1.00 51.09 193 GLY A CA 1
ATOM 1587 C C . GLY A 1 193 ? 21.038 10.920 -12.621 1.00 51.09 193 GLY A C 1
ATOM 1588 O O . GLY A 1 193 ? 20.064 10.937 -13.370 1.00 51.09 193 GLY A O 1
ATOM 1589 N N . GLU A 1 194 ? 21.832 11.975 -12.409 1.00 47.59 194 GLU A N 1
ATOM 1590 C CA . GLU A 1 194 ? 22.186 12.919 -13.476 1.00 47.59 194 GLU A CA 1
ATOM 1591 C C . GLU A 1 194 ? 22.457 12.111 -14.738 1.00 47.59 194 GLU A C 1
ATOM 1593 O O . GLU A 1 194 ? 23.170 11.100 -14.677 1.00 47.59 194 GLU A O 1
ATOM 1598 N N . SER A 1 195 ? 21.855 12.517 -15.851 1.00 56.22 195 SER A N 1
ATOM 1599 C CA . SER A 1 195 ? 22.150 11.886 -17.125 1.00 56.22 195 SER A CA 1
ATOM 1600 C C . SER A 1 195 ? 23.666 11.905 -17.322 1.00 56.22 195 SER A C 1
ATOM 1602 O O . SER A 1 195 ? 24.342 12.839 -16.890 1.00 56.22 195 SER A O 1
ATOM 1604 N N . LEU A 1 196 ? 24.233 10.882 -17.966 1.00 58.22 196 LEU A N 1
ATOM 1605 C CA . LEU A 1 196 ? 25.644 10.929 -18.360 1.00 58.22 196 LEU A CA 1
ATOM 1606 C C . LEU A 1 196 ? 25.957 12.269 -19.055 1.00 58.22 196 LEU A C 1
ATOM 1608 O O . LEU A 1 196 ? 27.019 12.837 -18.849 1.00 58.22 196 LEU A O 1
ATOM 1612 N N . PHE A 1 197 ? 24.971 12.806 -19.779 1.00 60.56 197 PHE A N 1
ATOM 1613 C CA . PHE A 1 197 ? 24.955 14.143 -20.358 1.00 60.56 197 PHE A CA 1
ATOM 1614 C C . PHE A 1 197 ? 25.288 15.256 -19.352 1.00 60.56 197 PHE A C 1
ATOM 1616 O O . PHE A 1 197 ? 26.208 16.019 -19.609 1.00 60.56 197 PHE A O 1
ATOM 1623 N N . ASP A 1 198 ? 24.622 15.311 -18.197 1.00 63.72 198 ASP A N 1
ATOM 1624 C CA . ASP A 1 198 ? 24.851 16.338 -17.167 1.00 63.72 198 ASP A CA 1
ATOM 1625 C C . ASP A 1 198 ? 26.296 16.309 -16.638 1.00 63.72 198 ASP A C 1
ATOM 1627 O O . ASP A 1 198 ? 26.869 17.351 -16.345 1.00 63.72 198 ASP A O 1
ATOM 1631 N N . LYS A 1 199 ? 26.924 15.126 -16.589 1.00 61.00 199 LYS A N 1
ATOM 1632 C CA . LYS A 1 199 ? 28.342 14.975 -16.209 1.00 61.00 199 LYS A CA 1
ATOM 1633 C C . LYS A 1 199 ? 29.315 15.326 -17.333 1.00 61.00 199 LYS A C 1
ATOM 1635 O O . LYS A 1 199 ? 30.463 15.656 -17.062 1.00 61.00 199 LYS A O 1
ATOM 1640 N N . LEU A 1 200 ? 28.876 15.210 -18.585 1.00 65.69 200 LEU A N 1
ATOM 1641 C CA . LEU A 1 200 ? 29.685 15.477 -19.775 1.00 65.69 200 LEU A CA 1
ATOM 1642 C C . LEU A 1 200 ? 29.658 16.956 -20.180 1.00 65.69 200 LEU A C 1
ATOM 1644 O O . LEU A 1 200 ? 30.571 17.385 -20.875 1.00 65.69 200 LEU A O 1
ATOM 1648 N N . VAL A 1 201 ? 28.653 17.728 -19.742 1.00 67.75 201 VAL A N 1
ATOM 1649 C CA . VAL A 1 201 ? 28.491 19.159 -20.072 1.00 67.75 201 VAL A CA 1
ATOM 1650 C C . VAL A 1 201 ? 29.728 19.988 -19.710 1.00 67.75 201 VAL A C 1
ATOM 1652 O O . VAL A 1 201 ? 30.097 20.872 -20.478 1.00 67.75 201 VAL A O 1
ATOM 1655 N N . ASP A 1 202 ? 30.399 19.661 -18.602 1.00 68.25 202 ASP A N 1
ATOM 1656 C CA . ASP A 1 202 ? 31.578 20.393 -18.114 1.00 68.25 202 ASP A CA 1
ATOM 1657 C C . ASP A 1 202 ? 32.916 19.713 -18.468 1.00 68.25 202 ASP A C 1
ATOM 1659 O O . ASP A 1 202 ? 33.974 20.113 -17.979 1.00 68.25 202 ASP A O 1
ATOM 1663 N N . THR A 1 203 ? 32.898 18.661 -19.295 1.00 73.62 203 THR A N 1
ATOM 1664 C CA . THR A 1 203 ? 34.113 17.925 -19.673 1.00 73.62 203 THR A CA 1
ATOM 1665 C C . THR A 1 203 ? 34.591 18.356 -21.059 1.00 73.62 203 THR A C 1
ATOM 1667 O O . THR A 1 203 ? 33.802 18.421 -21.998 1.00 73.62 203 THR A O 1
ATOM 1670 N N . ASP A 1 204 ? 35.893 18.598 -21.214 1.00 77.50 204 ASP A N 1
ATOM 1671 C CA . ASP A 1 204 ? 36.485 19.009 -22.493 1.00 77.50 204 ASP A CA 1
ATOM 1672 C C . ASP A 1 204 ? 36.610 17.795 -23.439 1.00 77.50 204 ASP A C 1
ATOM 1674 O O . ASP A 1 204 ? 37.617 17.083 -23.468 1.00 77.50 204 ASP A O 1
ATOM 1678 N N . ILE A 1 205 ? 35.516 17.480 -24.140 1.00 79.25 205 ILE A N 1
ATOM 1679 C CA . ILE A 1 205 ? 35.369 16.297 -25.000 1.00 79.25 205 ILE A CA 1
ATOM 1680 C C . ILE A 1 205 ? 35.277 16.728 -26.460 1.00 79.25 205 ILE A C 1
ATOM 1682 O O . ILE A 1 205 ? 34.536 17.643 -26.819 1.00 79.25 205 ILE A O 1
ATOM 1686 N N . SER A 1 206 ? 36.008 16.024 -27.329 1.00 83.75 206 SER A N 1
ATOM 1687 C CA . SER A 1 206 ? 35.987 16.290 -28.767 1.00 83.75 206 SER A CA 1
ATOM 1688 C C . SER A 1 206 ? 34.575 16.131 -29.345 1.00 83.75 206 SER A C 1
ATOM 1690 O O . SER A 1 206 ? 33.843 15.204 -28.992 1.00 83.75 206 SER A O 1
ATOM 1692 N N . SER A 1 207 ? 34.200 16.976 -30.308 1.00 80.31 207 SER A N 1
ATOM 1693 C CA . SER A 1 207 ? 32.882 16.921 -30.960 1.00 80.31 207 SER A CA 1
ATOM 1694 C C . SER A 1 207 ? 32.555 15.537 -31.542 1.00 80.31 207 SER A C 1
ATOM 1696 O O . SER A 1 207 ? 31.400 15.111 -31.545 1.00 80.31 207 SER A O 1
ATOM 1698 N N . THR A 1 208 ? 33.577 14.811 -32.004 1.00 81.62 208 THR A N 1
ATOM 1699 C CA . THR A 1 208 ? 33.455 13.452 -32.546 1.00 81.62 208 THR A CA 1
ATOM 1700 C C . THR A 1 208 ? 33.091 12.436 -31.467 1.00 81.62 208 THR A C 1
ATOM 1702 O O . THR A 1 208 ? 32.248 11.567 -31.697 1.00 81.62 208 THR A O 1
ATOM 1705 N N . ASP A 1 209 ? 33.704 12.524 -30.288 1.00 78.44 209 ASP A N 1
ATOM 1706 C CA . ASP A 1 209 ? 33.419 11.601 -29.191 1.00 78.44 209 ASP A CA 1
ATOM 1707 C C . ASP A 1 209 ? 32.099 11.951 -28.502 1.00 78.44 209 ASP A C 1
ATOM 1709 O O . ASP A 1 209 ? 31.316 11.047 -28.213 1.00 78.44 209 ASP A O 1
ATOM 1713 N N . THR A 1 210 ? 31.766 13.240 -28.395 1.00 78.75 210 THR A N 1
ATOM 1714 C CA . THR A 1 210 ? 30.433 13.706 -27.985 1.00 78.75 210 THR A CA 1
ATOM 1715 C C . THR A 1 210 ? 29.343 13.119 -28.882 1.00 78.75 210 THR A C 1
ATOM 1717 O O . THR A 1 210 ? 28.360 12.573 -28.384 1.00 78.75 210 THR A O 1
ATOM 1720 N N . PHE A 1 211 ? 29.532 13.130 -30.207 1.00 80.00 211 PHE A N 1
ATOM 1721 C CA . PHE A 1 211 ? 28.578 12.527 -31.140 1.00 80.00 211 PHE A CA 1
ATOM 1722 C C . PHE A 1 211 ? 28.422 11.010 -30.929 1.00 80.00 211 PHE A C 1
ATOM 1724 O O . PHE A 1 211 ? 27.297 10.509 -30.886 1.00 80.00 211 PHE A O 1
ATOM 1731 N N . LYS A 1 212 ? 29.523 10.271 -30.725 1.00 77.94 212 LYS A N 1
ATOM 1732 C CA . LYS A 1 212 ? 29.476 8.824 -30.431 1.00 77.94 212 LYS A CA 1
ATOM 1733 C C . LYS A 1 212 ? 28.740 8.524 -29.124 1.00 77.94 212 LYS A C 1
ATOM 1735 O O . LYS A 1 212 ? 27.930 7.597 -29.088 1.00 77.94 212 LYS A O 1
ATOM 1740 N N . ILE A 1 213 ? 28.997 9.302 -28.071 1.00 75.06 213 ILE A N 1
ATOM 1741 C CA . ILE A 1 213 ? 28.331 9.148 -26.774 1.00 75.06 213 ILE A CA 1
ATOM 1742 C C . ILE A 1 213 ? 26.833 9.436 -26.916 1.00 75.06 213 ILE A C 1
ATOM 1744 O O . ILE A 1 213 ? 26.023 8.615 -26.491 1.00 75.06 213 ILE A O 1
ATOM 1748 N N . CYS A 1 214 ? 26.451 10.519 -27.599 1.00 72.94 214 CYS A N 1
ATOM 1749 C CA . CYS A 1 214 ? 25.053 10.821 -27.914 1.00 72.94 214 CYS A CA 1
ATOM 1750 C C . CYS A 1 214 ? 24.373 9.675 -28.675 1.00 72.94 214 CYS A C 1
ATOM 1752 O O . CYS A 1 214 ? 23.292 9.237 -28.288 1.00 72.94 214 CYS A O 1
ATOM 1754 N N . CYS A 1 215 ? 25.005 9.132 -29.720 1.00 77.00 215 CYS A N 1
ATOM 1755 C CA . CYS A 1 215 ? 24.464 7.981 -30.446 1.00 77.00 215 CYS A CA 1
ATOM 1756 C C . CYS A 1 215 ? 24.315 6.733 -29.561 1.00 77.00 215 CYS A C 1
ATOM 1758 O O . CYS A 1 215 ? 23.356 5.984 -29.736 1.00 77.00 215 CYS A O 1
ATOM 1760 N N . SER A 1 216 ? 25.236 6.502 -28.621 1.00 69.19 216 SER A N 1
ATOM 1761 C CA . SER A 1 216 ? 25.149 5.397 -27.659 1.00 69.19 216 SER A CA 1
ATOM 1762 C C . SER A 1 216 ? 23.984 5.588 -26.682 1.00 69.19 216 SER A C 1
ATOM 1764 O O . SER A 1 216 ? 23.192 4.667 -26.481 1.00 69.19 216 SER A O 1
ATOM 1766 N N . LEU A 1 217 ? 23.812 6.801 -26.149 1.00 68.31 217 LEU A N 1
ATOM 1767 C CA . LEU A 1 217 ? 22.708 7.161 -25.251 1.00 68.31 217 LEU A CA 1
ATOM 1768 C C . LEU A 1 217 ? 21.340 7.085 -25.942 1.00 68.31 217 LEU A C 1
ATOM 1770 O O . LEU A 1 217 ? 20.355 6.708 -25.321 1.00 68.31 217 LEU A O 1
ATOM 1774 N N . LEU A 1 218 ? 21.269 7.382 -27.242 1.00 69.44 218 LEU A N 1
ATOM 1775 C CA . LEU A 1 218 ? 20.041 7.208 -28.028 1.00 69.44 218 LEU A CA 1
ATOM 1776 C C . LEU A 1 218 ? 19.694 5.731 -28.280 1.00 69.44 218 LEU A C 1
ATOM 1778 O O . LEU A 1 218 ? 18.545 5.416 -28.580 1.00 69.44 218 LEU A O 1
ATOM 1782 N N . ARG A 1 219 ? 20.677 4.827 -28.195 1.00 66.62 219 ARG A N 1
ATOM 1783 C CA . ARG A 1 219 ? 20.521 3.390 -28.488 1.00 66.62 219 ARG A CA 1
ATOM 1784 C C . ARG A 1 219 ? 20.426 2.513 -27.245 1.00 66.62 219 ARG A C 1
ATOM 1786 O O . ARG A 1 219 ? 20.062 1.347 -27.366 1.00 66.62 219 ARG A O 1
ATOM 1793 N N . SER A 1 220 ? 20.777 3.035 -26.075 1.00 67.75 220 SER A N 1
ATOM 1794 C CA . SER A 1 220 ? 20.837 2.272 -24.832 1.00 67.75 220 SER A CA 1
ATOM 1795 C C . SER A 1 220 ? 20.145 3.023 -23.702 1.00 67.75 220 SER A C 1
ATOM 1797 O O . SER A 1 220 ? 20.318 4.226 -23.531 1.00 67.75 220 SER A O 1
ATOM 1799 N N . ARG A 1 221 ? 19.340 2.297 -22.921 1.00 72.81 221 ARG A N 1
ATOM 1800 C CA . ARG A 1 221 ? 18.744 2.805 -21.685 1.00 72.81 221 ARG A CA 1
ATOM 1801 C C . ARG A 1 221 ? 19.505 2.227 -20.505 1.00 72.81 221 ARG A C 1
ATOM 1803 O O . ARG A 1 221 ? 19.688 1.015 -20.414 1.00 72.81 221 ARG A O 1
ATOM 1810 N N . GLU A 1 222 ? 19.892 3.086 -19.572 1.00 71.69 222 GLU A N 1
ATOM 1811 C CA . GLU A 1 222 ? 20.397 2.633 -18.281 1.00 71.69 222 GLU A CA 1
ATOM 1812 C C . GLU A 1 222 ? 19.259 2.009 -17.461 1.00 71.69 222 GLU A C 1
ATOM 1814 O O . GLU A 1 222 ? 18.226 2.641 -17.217 1.00 71.69 222 GLU A O 1
ATOM 1819 N N . CYS A 1 223 ? 19.460 0.770 -17.015 1.00 73.56 223 CYS A N 1
ATOM 1820 C CA . CYS A 1 223 ? 18.526 0.024 -16.176 1.00 73.56 223 CYS A CA 1
ATOM 1821 C C . CYS A 1 223 ? 19.235 -0.522 -14.929 1.00 73.56 223 CYS A C 1
ATOM 1823 O O . CYS A 1 223 ? 20.458 -0.678 -14.889 1.00 73.56 223 CYS A O 1
ATOM 1825 N N . GLY A 1 224 ? 18.471 -0.775 -13.866 1.00 77.12 224 GLY A N 1
ATOM 1826 C CA . GLY A 1 224 ? 19.019 -1.395 -12.656 1.00 77.12 224 GLY A CA 1
ATOM 1827 C C . GLY A 1 224 ? 19.336 -2.879 -12.864 1.00 77.12 224 GLY A C 1
ATOM 1828 O O . GLY A 1 224 ? 18.736 -3.528 -13.709 1.00 77.12 224 GLY A O 1
ATOM 1829 N N . THR A 1 225 ? 20.209 -3.469 -12.041 1.00 82.81 225 THR A N 1
ATOM 1830 C CA . THR A 1 225 ? 20.546 -4.905 -12.143 1.00 82.81 225 THR A CA 1
ATOM 1831 C C . THR A 1 225 ? 19.316 -5.812 -12.063 1.00 82.81 225 THR A C 1
ATOM 1833 O O . THR A 1 225 ? 19.191 -6.726 -12.864 1.00 82.81 225 THR A O 1
ATOM 1836 N N . MET A 1 226 ? 18.380 -5.548 -11.142 1.00 83.25 226 MET A N 1
ATOM 1837 C CA . MET A 1 226 ? 17.162 -6.366 -11.019 1.00 83.25 226 MET A CA 1
ATOM 1838 C C . MET A 1 226 ? 16.216 -6.205 -12.210 1.00 83.25 226 MET A C 1
ATOM 1840 O O . MET A 1 226 ? 15.566 -7.166 -12.604 1.00 83.25 226 MET A O 1
ATOM 1844 N N . GLU A 1 227 ? 16.162 -5.006 -12.787 1.00 84.38 227 GLU A N 1
ATOM 1845 C CA . GLU A 1 227 ? 15.409 -4.740 -14.013 1.00 84.38 227 GLU A CA 1
ATOM 1846 C C . GLU A 1 227 ? 16.007 -5.504 -15.190 1.00 84.38 227 GLU A C 1
ATOM 1848 O O . GLU A 1 227 ? 15.290 -6.202 -15.897 1.00 84.38 227 GLU A O 1
ATOM 1853 N N . LEU A 1 228 ? 17.333 -5.447 -15.338 1.00 84.06 228 LEU A N 1
ATOM 1854 C CA . LEU A 1 228 ? 18.057 -6.191 -16.358 1.00 84.06 228 LEU A CA 1
ATOM 1855 C C . LEU A 1 228 ? 17.846 -7.701 -16.206 1.00 84.06 228 LEU A C 1
ATOM 1857 O O . LEU A 1 228 ? 17.607 -8.377 -17.201 1.00 84.06 228 LEU A O 1
ATOM 1861 N N . CYS A 1 229 ? 17.894 -8.233 -14.981 1.00 87.81 229 CYS A N 1
ATOM 1862 C CA . CYS A 1 229 ? 17.605 -9.642 -14.721 1.00 87.81 229 CYS A CA 1
ATOM 1863 C C . CYS A 1 229 ? 16.192 -10.022 -15.181 1.00 87.81 229 CYS A C 1
ATOM 1865 O O . CYS A 1 229 ? 16.050 -10.992 -15.917 1.00 87.81 229 CYS A O 1
ATOM 1867 N N . ASP A 1 230 ? 15.161 -9.258 -14.811 1.00 86.31 230 ASP A N 1
ATOM 1868 C CA . ASP A 1 230 ? 13.785 -9.555 -15.229 1.00 86.31 230 ASP A CA 1
ATOM 1869 C C . ASP A 1 230 ? 13.603 -9.426 -16.748 1.00 86.31 230 ASP A C 1
ATOM 1871 O O . ASP A 1 230 ? 12.946 -10.272 -17.353 1.00 86.31 230 ASP A O 1
ATOM 1875 N N . MET A 1 231 ? 14.243 -8.441 -17.388 1.00 82.38 231 MET A N 1
ATOM 1876 C CA . MET A 1 231 ? 14.237 -8.297 -18.847 1.00 82.38 231 MET A CA 1
ATOM 1877 C C . MET A 1 231 ? 14.914 -9.483 -19.549 1.00 82.38 231 MET A C 1
ATOM 1879 O O . MET A 1 231 ? 14.347 -10.038 -20.487 1.00 82.38 231 MET A O 1
ATOM 1883 N N . LEU A 1 232 ? 16.101 -9.899 -19.090 1.00 86.38 232 LEU A N 1
ATOM 1884 C CA . LEU A 1 232 ? 16.849 -11.027 -19.663 1.00 86.38 232 LEU A CA 1
ATOM 1885 C C . LEU A 1 232 ? 16.133 -12.365 -19.456 1.00 86.38 232 LEU A C 1
ATOM 1887 O O . LEU A 1 232 ? 16.195 -13.236 -20.319 1.00 86.38 232 LEU A O 1
ATOM 1891 N N . MET A 1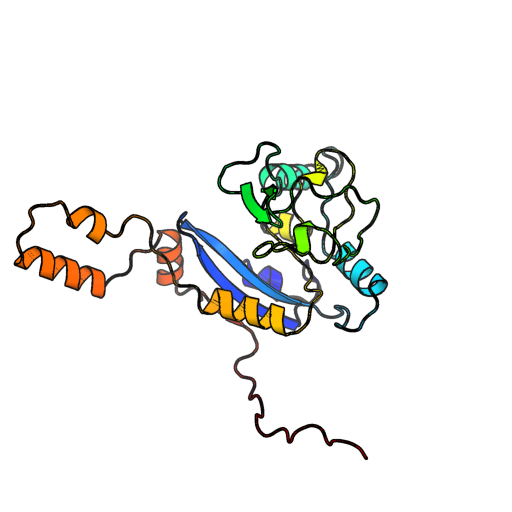 233 ? 15.430 -12.516 -18.333 1.00 89.25 233 MET A N 1
ATOM 1892 C CA . MET A 1 233 ? 14.611 -13.692 -18.035 1.00 89.25 233 MET A CA 1
ATOM 1893 C C . MET A 1 233 ? 13.240 -13.659 -18.732 1.00 89.25 233 MET A C 1
ATOM 1895 O O . MET A 1 233 ? 12.461 -14.602 -18.590 1.00 89.25 233 MET A O 1
ATOM 1899 N N . GLY A 1 234 ? 12.920 -12.594 -19.477 1.00 84.88 234 GLY A N 1
ATOM 1900 C CA . GLY A 1 234 ? 11.651 -12.454 -20.194 1.00 84.88 234 GLY A CA 1
ATOM 1901 C C . GLY A 1 234 ? 10.437 -12.284 -19.276 1.0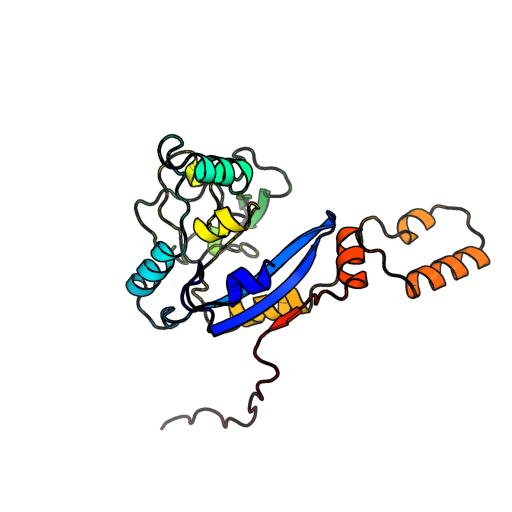0 84.88 234 GLY A C 1
ATOM 1902 O O . GLY A 1 234 ? 9.317 -12.639 -19.649 1.00 84.88 234 GLY A O 1
ATOM 1903 N N . HIS A 1 235 ? 10.625 -11.774 -18.058 1.00 86.69 235 HIS A N 1
ATOM 1904 C CA . HIS A 1 235 ? 9.523 -11.518 -17.139 1.00 86.69 235 HIS A CA 1
ATOM 1905 C C . HIS A 1 235 ? 8.659 -10.356 -17.641 1.00 86.69 235 HIS A C 1
ATOM 1907 O O . HIS A 1 235 ? 9.141 -9.258 -17.910 1.00 86.69 235 HIS A O 1
ATOM 1913 N N . SER A 1 236 ? 7.344 -10.578 -17.726 1.00 84.75 236 SER A N 1
ATOM 1914 C CA . SER A 1 236 ? 6.431 -9.524 -18.172 1.00 84.75 236 SER A CA 1
ATOM 1915 C C . SER A 1 236 ? 6.286 -8.413 -17.129 1.00 84.75 236 SER A C 1
ATOM 1917 O O . SER A 1 236 ? 5.829 -8.652 -16.000 1.00 84.75 236 SER A O 1
ATOM 1919 N N . MET A 1 237 ? 6.591 -7.186 -17.551 1.00 84.12 237 MET A N 1
ATOM 1920 C CA . MET A 1 237 ? 6.459 -5.960 -16.756 1.00 84.12 237 MET A CA 1
ATOM 1921 C C . MET A 1 237 ? 5.004 -5.528 -16.563 1.00 84.12 237 MET A C 1
ATOM 1923 O O . MET A 1 237 ? 4.683 -4.849 -15.591 1.00 84.12 237 MET A O 1
ATOM 1927 N N . TYR A 1 238 ? 4.111 -5.989 -17.435 1.00 86.00 238 TYR A N 1
ATOM 1928 C CA . TYR A 1 238 ? 2.674 -5.748 -17.355 1.00 86.00 238 TYR A CA 1
ATOM 1929 C C . TYR A 1 238 ? 1.914 -7.072 -17.266 1.00 86.00 238 TYR A C 1
ATOM 1931 O O . TYR A 1 238 ? 2.374 -8.118 -17.727 1.00 86.00 238 TYR A O 1
ATOM 1939 N N . SER A 1 239 ? 0.758 -7.064 -16.621 1.00 85.94 239 SER A N 1
ATOM 1940 C CA . SER A 1 239 ? -0.190 -8.171 -16.671 1.00 85.94 239 SER A CA 1
ATOM 1941 C C . SER A 1 239 ? -1.581 -7.645 -16.383 1.00 85.94 239 SER A C 1
ATOM 1943 O O . SER A 1 239 ? -1.786 -6.941 -15.400 1.00 85.94 239 SER A O 1
ATOM 1945 N N . PHE A 1 240 ? -2.520 -7.999 -17.240 1.00 86.06 240 PHE A N 1
ATOM 1946 C CA . PHE A 1 240 ? -3.938 -7.726 -17.092 1.00 86.06 240 PHE A CA 1
ATOM 1947 C C . PHE A 1 240 ? -4.702 -8.875 -17.747 1.00 86.06 240 PHE A C 1
ATOM 1949 O O . PHE A 1 240 ? -4.141 -9.597 -18.571 1.00 86.06 240 PHE A O 1
ATOM 1956 N N . ASP A 1 241 ? -5.942 -9.084 -17.337 1.00 80.25 241 ASP A N 1
ATOM 1957 C CA . ASP A 1 241 ? -6.804 -10.164 -17.822 1.00 80.25 241 ASP A CA 1
ATOM 1958 C C . ASP A 1 241 ? -7.847 -9.692 -18.851 1.00 80.25 241 ASP A C 1
ATOM 1960 O O . ASP A 1 241 ? -8.505 -10.514 -19.486 1.00 80.25 241 ASP A O 1
ATOM 1964 N N . VAL A 1 242 ? -7.966 -8.376 -19.058 1.00 70.50 242 VAL A N 1
ATOM 1965 C CA . VAL A 1 242 ? -8.867 -7.767 -20.044 1.00 70.50 242 VAL A CA 1
ATOM 1966 C C . VAL A 1 242 ? -8.059 -7.216 -21.217 1.00 70.50 242 VAL A C 1
ATOM 1968 O O . VAL A 1 242 ? -7.400 -6.187 -21.093 1.00 70.50 242 VAL A O 1
ATOM 1971 N N . ASP A 1 243 ? -8.119 -7.904 -22.356 1.00 59.69 243 ASP A N 1
ATOM 1972 C CA . ASP A 1 243 ? -7.301 -7.591 -23.536 1.00 59.69 243 ASP A CA 1
ATOM 1973 C C . ASP A 1 243 ? -7.789 -6.335 -24.284 1.00 59.69 243 ASP A C 1
ATOM 1975 O O . ASP A 1 243 ? -6.996 -5.508 -24.722 1.00 59.69 243 ASP A O 1
ATOM 1979 N N . THR A 1 244 ? -9.108 -6.133 -24.411 1.00 60.94 244 THR A N 1
ATOM 1980 C CA . THR A 1 244 ? -9.709 -4.954 -25.064 1.00 60.94 244 THR A CA 1
ATOM 1981 C C . THR A 1 244 ? -11.193 -4.834 -24.699 1.00 60.94 244 THR A C 1
ATOM 1983 O O . THR A 1 244 ? -11.940 -5.804 -24.807 1.00 60.94 244 THR A O 1
ATOM 1986 N N . VAL A 1 245 ? -11.657 -3.632 -24.335 1.00 54.91 245 VAL A N 1
ATOM 1987 C CA . VAL A 1 245 ? -13.092 -3.296 -24.279 1.00 54.91 245 VAL A CA 1
ATOM 1988 C C . VAL A 1 245 ? -13.354 -2.168 -25.267 1.00 54.91 245 VAL A C 1
ATOM 1990 O O . VAL A 1 245 ? -12.828 -1.067 -25.118 1.00 54.91 245 VAL A O 1
ATOM 1993 N N . PHE A 1 246 ? -14.180 -2.424 -26.279 1.00 58.84 246 PHE A N 1
ATOM 1994 C CA . PHE A 1 246 ? -14.636 -1.375 -27.185 1.00 58.84 246 PHE A CA 1
ATOM 1995 C C . PHE A 1 246 ? -15.642 -0.482 -26.459 1.00 58.84 246 PHE A C 1
ATOM 1997 O O . PHE A 1 246 ? -16.776 -0.882 -26.193 1.00 58.84 246 PHE A O 1
ATOM 2004 N N . ILE A 1 247 ? -15.236 0.747 -26.143 1.00 59.09 247 ILE A N 1
ATOM 2005 C CA . ILE A 1 247 ? -16.160 1.767 -25.651 1.00 59.09 247 ILE A CA 1
ATOM 2006 C C . ILE A 1 247 ? -16.948 2.273 -26.857 1.00 59.09 247 ILE A C 1
ATOM 2008 O O . ILE A 1 247 ? -16.407 2.968 -27.716 1.00 59.09 247 ILE A O 1
ATOM 2012 N N . ASN A 1 248 ? -18.229 1.911 -26.937 1.00 60.59 248 ASN A N 1
ATOM 2013 C CA . ASN A 1 248 ? -19.113 2.432 -27.971 1.00 60.59 248 ASN A CA 1
ATOM 2014 C C . ASN A 1 248 ? -19.347 3.934 -27.736 1.00 60.59 248 ASN A C 1
ATOM 2016 O O . ASN A 1 248 ? -20.148 4.333 -26.890 1.00 60.59 248 ASN A O 1
ATOM 2020 N N . THR A 1 249 ? -18.645 4.772 -28.495 1.00 67.06 249 THR A N 1
ATOM 2021 C CA . THR A 1 249 ? -18.779 6.235 -28.461 1.00 67.06 249 THR A CA 1
ATOM 2022 C C . THR A 1 249 ? -20.070 6.737 -29.117 1.00 67.06 249 THR A C 1
ATOM 2024 O O . THR A 1 249 ? -20.375 7.923 -29.013 1.00 67.06 249 THR A O 1
ATOM 2027 N N . ASN A 1 250 ? -20.870 5.852 -29.728 1.00 59.88 250 ASN A N 1
ATOM 2028 C CA . ASN A 1 250 ? -22.152 6.181 -30.359 1.00 59.88 250 ASN A CA 1
ATOM 2029 C C . ASN A 1 250 ? -23.351 6.097 -29.403 1.00 59.88 250 ASN A C 1
ATOM 2031 O O . ASN A 1 250 ? -24.490 6.090 -29.870 1.00 59.88 250 ASN A O 1
ATOM 2035 N N . ALA A 1 251 ? -23.146 6.034 -28.081 1.00 52.25 251 ALA A N 1
ATOM 2036 C CA . ALA A 1 251 ? -24.254 6.165 -27.140 1.00 52.25 251 ALA A CA 1
ATOM 2037 C C . ALA A 1 251 ? -24.897 7.554 -27.305 1.00 52.25 251 ALA A C 1
ATOM 2039 O O . ALA A 1 251 ? -24.395 8.569 -26.817 1.00 52.25 251 ALA A O 1
ATOM 2040 N N . THR A 1 252 ? -26.012 7.597 -28.037 1.00 54.31 252 THR A N 1
ATOM 2041 C CA . THR A 1 252 ? -26.850 8.780 -28.213 1.00 54.31 252 THR A CA 1
ATOM 2042 C C . THR A 1 252 ? -27.165 9.370 -26.847 1.00 54.31 252 THR A C 1
ATOM 2044 O O . THR A 1 252 ? -27.647 8.670 -25.954 1.00 54.31 252 THR A O 1
ATOM 2047 N N . ARG A 1 253 ? -26.846 10.660 -26.692 1.00 50.28 253 ARG A N 1
ATOM 2048 C CA . ARG A 1 253 ? -27.136 11.488 -25.518 1.00 50.28 253 ARG A CA 1
ATOM 2049 C C . ARG A 1 253 ? -28.463 11.090 -24.870 1.00 50.28 253 ARG A C 1
ATOM 2051 O O . ARG A 1 253 ? -29.482 11.014 -25.551 1.00 50.28 253 ARG A O 1
ATOM 2058 N N . ARG A 1 254 ? -28.419 10.921 -23.543 1.00 48.41 254 ARG A N 1
ATOM 2059 C CA . ARG A 1 254 ? -29.577 10.873 -22.640 1.00 48.41 254 ARG A CA 1
ATOM 2060 C C . ARG A 1 254 ? -30.675 11.801 -23.164 1.00 48.41 254 ARG A C 1
ATOM 2062 O O . ARG A 1 254 ? -30.437 13.003 -23.305 1.00 48.41 254 ARG A O 1
ATOM 2069 N N . GLY A 1 255 ? -31.842 11.233 -23.458 1.00 41.28 255 GLY A N 1
ATOM 2070 C CA . GLY A 1 255 ? -33.031 12.007 -23.781 1.00 41.28 255 GLY A CA 1
ATOM 2071 C C . GLY A 1 255 ? -33.263 13.055 -22.696 1.00 41.28 255 GLY A C 1
ATOM 2072 O O . GLY A 1 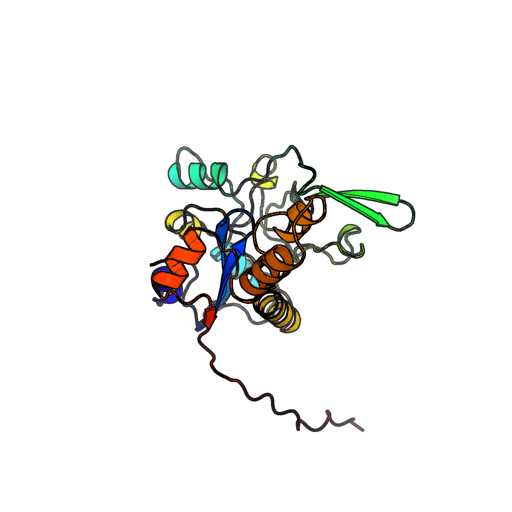255 ? -33.275 12.740 -21.506 1.00 41.28 255 GLY A O 1
ATOM 2073 N N . ARG A 1 256 ? -33.407 14.316 -23.106 1.00 40.00 256 ARG A N 1
ATOM 2074 C CA . ARG A 1 256 ? -34.122 15.296 -22.293 1.00 40.00 256 ARG A CA 1
ATOM 2075 C C . ARG A 1 256 ? -35.583 14.857 -22.295 1.00 40.00 256 ARG A C 1
ATOM 2077 O O . ARG A 1 256 ? -36.176 14.805 -23.368 1.00 40.00 256 ARG A O 1
ATOM 2084 N N . ALA A 1 257 ? -36.126 14.551 -21.121 1.00 37.00 257 ALA A N 1
ATOM 2085 C CA . ALA A 1 257 ? -37.568 14.602 -20.917 1.00 37.00 257 ALA A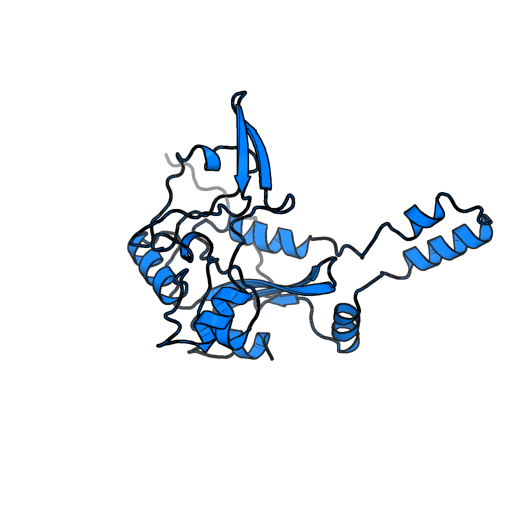 CA 1
ATOM 2086 C C . ALA A 1 257 ? -38.054 16.030 -21.230 1.00 37.00 257 ALA A C 1
ATOM 2088 O O . ALA A 1 257 ? -37.373 17.006 -20.885 1.00 37.00 257 ALA A O 1
ATOM 2089 N N . PRO A 1 258 ? -39.149 16.138 -21.981 1.00 40.00 258 PRO A N 1
ATOM 2090 C CA . PRO A 1 258 ? -40.406 16.607 -21.413 1.00 40.00 258 PRO A CA 1
ATOM 2091 C C . PRO A 1 258 ? -41.461 15.502 -21.365 1.00 40.00 258 PRO A C 1
ATOM 2093 O O . PRO A 1 258 ? -41.555 14.725 -22.341 1.00 40.00 258 PRO A O 1
#

pLDDT: mean 81.95, std 14.08, range [37.0, 97.94]

Secondary structure (DSSP, 8-state):
-HHHHHHS-TT-BTB-EEEEEEEEEE-TTS-EEEEEEEEETTPPPTTS-HHHHHHHHHHH-B-PPPPTTT-HHHHHHHHHHSBPPSS--TTTEEEEEETTEEEEEETT-PSPP-BSS-EEPPTT-TTTTSTT----SEE--B-SSGGGGBPPB-HHHHHHH-S--------S-HHHHHHHHHHHHS---PPSSS-HHHHHTTS---HHHHHHHHHHHHH-----HHHHHHHHTT--SEEES-------TT----PPP-

Sequence (258 aa):
MFKKYFLSGEEGPLGRVVHHFVRIEYQKRGTQHFHMLLWIAGAPKQDAPFEEKKKFIDAHMTARLPNPKDEPELYDLVMNNQRHWATHTATCLRTVKYRNKIHKFCRFEFPRPVNGETVLNEETSVLRNMPGVKSKPYSLARRKGEEQYVNDYNPAVLLAWRANMDIQYVMTDSFDAVNYITGYTAKAESSKGESLFDKLVDTDISSTDTFKICCSLLRSRECGTMELCDMLMGHSMYSFDVDTVFINTNATRRGRAP

Foldseek 3Di:
DLCCQQAPDCCGLLGHFPWKKWFWAQPLVRDIDIQMDTDHPPQDDLPDDVVSNQVSCVSFKALDQDDCVPCVPLNVLQVPAFFDDPDDDPVQWDWAQDPNDIDIAGLQRPLADADQAKAADDCPPPQNPGPPRDDARIDGHAHPDRSSGGAMDGSVCCSVVSHYDHDDDDNDDVVVVVCSNCVSVVDDRDYHDDDVVNVCVPPPDDPVVVVVVVVVPVVDDHHRPVVVVCVVVVPDSIDIDDPDDDDPPPPPDDDDDD

Radius of gyration: 22.69 Å; chains: 1; bounding box: 77×52×55 Å

Organism: Steinernema carpocapsae (NCBI:txid34508)